Protein AF-A0A4R7RPZ8-F1 (afdb_monomer_lite)

Secondary structure (DSSP, 8-state):
-HHHHHHTT-B--HHHHHHHHHHSB----SSEEEEEETTTTEEEEEEETTS-SSSSHHHHHHHHHHHHHHH----EEEEEEEETTEEEEEEEEE---EEPPPHHHHHHHHHHTTEEES-TT--S--EEEEEETTEEEEEE--STTTEEEETTT--EEESS-EEE-SSHHHHHHHHHHTTSS-------

InterPro domains:
  IPR013346 Ribonucleotide reductase, class I, alpha subunit, C-terminal [PS00089] (103-125)
  IPR041055 Serine/Threonine/Tyrosine Kinase found in polyvalent protein [PF18762] (2-165)

Sequence (188 aa):
MIRFAENNGLLLDGIGIGQLMRMNAMRSGSEHKVAHHILENRVVKDLDSQSIATESLFDYLTDHLLSNLFFNDDVRLEGFYEEKDRIHIVISQPYVHGIHPDWETLKAELEAQGLRHESPSSKIPTFMIEDSPAGTIYVYDLHENNVIQGSISGLMHPIDAHFYFDDRYERVAALQALGILEKQTHTE

Structure (mmCIF, N/CA/C/O backbone):
data_AF-A0A4R7RPZ8-F1
#
_entry.id   AF-A0A4R7RPZ8-F1
#
loop_
_atom_site.group_PDB
_atom_site.id
_atom_site.type_symbol
_atom_site.label_atom_id
_atom_site.label_alt_id
_atom_site.label_comp_id
_atom_site.label_asym_id
_atom_site.label_entity_id
_atom_site.label_seq_id
_atom_site.pdbx_PDB_ins_code
_atom_site.Cartn_x
_atom_site.Cartn_y
_atom_site.Cartn_z
_atom_site.occupancy
_atom_site.B_iso_or_equiv
_atom_site.auth_seq_id
_atom_site.auth_comp_id
_atom_site.auth_asym_id
_atom_site.auth_atom_id
_atom_site.pdbx_PDB_model_num
ATOM 1 N N . MET A 1 1 ? -8.429 -0.537 19.721 1.00 82.62 1 MET A N 1
ATOM 2 C CA . MET A 1 1 ? -8.393 0.098 18.390 1.00 82.62 1 MET A CA 1
ATOM 3 C C . MET A 1 1 ? -9.502 1.130 18.221 1.00 82.62 1 MET A C 1
ATOM 5 O O . MET A 1 1 ? -9.151 2.280 18.035 1.00 82.62 1 MET A O 1
ATOM 9 N N . ILE A 1 2 ? -10.789 0.810 18.423 1.00 87.25 2 ILE A N 1
ATOM 10 C CA . ILE A 1 2 ? -11.874 1.819 18.349 1.00 87.25 2 ILE A CA 1
ATOM 11 C C . ILE A 1 2 ? -11.643 3.035 19.262 1.00 87.25 2 ILE A C 1
ATOM 13 O O . ILE A 1 2 ? -11.620 4.154 18.772 1.00 87.25 2 ILE A O 1
ATOM 17 N N . ARG A 1 3 ? -11.302 2.839 20.545 1.00 89.12 3 ARG A N 1
ATOM 18 C CA . ARG A 1 3 ? -10.938 3.968 21.433 1.00 89.12 3 ARG A CA 1
ATOM 19 C C . ARG A 1 3 ? -9.760 4.807 20.934 1.00 89.12 3 ARG A C 1
ATOM 21 O O . ARG A 1 3 ? -9.705 6.006 21.165 1.00 89.12 3 ARG A O 1
ATOM 28 N N . PHE A 1 4 ? -8.783 4.169 20.288 1.00 89.69 4 PHE A N 1
ATOM 29 C CA . PHE A 1 4 ? -7.672 4.892 19.674 1.00 89.69 4 PHE A CA 1
ATOM 30 C C . PHE A 1 4 ? -8.178 5.725 18.492 1.00 89.69 4 PHE A C 1
ATOM 32 O O . PHE A 1 4 ? -7.811 6.890 18.388 1.00 89.69 4 PHE A O 1
ATOM 39 N N . ALA A 1 5 ? -9.049 5.155 17.655 1.00 91.94 5 ALA A N 1
ATOM 40 C CA . ALA A 1 5 ? -9.651 5.858 16.534 1.00 91.94 5 ALA A CA 1
ATOM 41 C C . ALA A 1 5 ? -10.466 7.074 17.003 1.00 91.94 5 ALA A C 1
ATOM 43 O O . ALA A 1 5 ? -10.252 8.175 16.508 1.00 91.94 5 ALA A O 1
ATOM 44 N N . GLU A 1 6 ? -11.312 6.908 18.021 1.00 92.38 6 GLU A N 1
ATOM 45 C CA . GL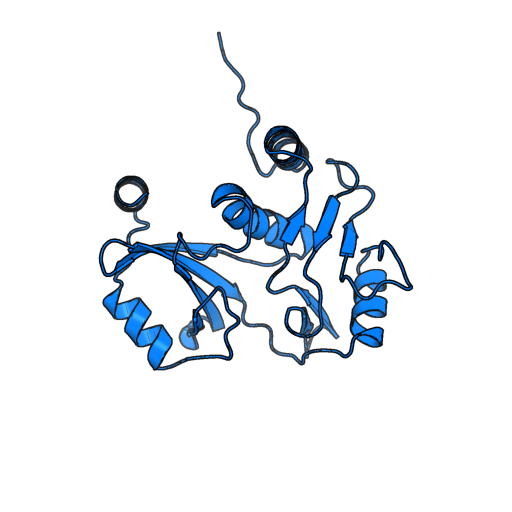U A 1 6 ? -12.081 7.995 18.641 1.00 92.38 6 GLU A CA 1
ATOM 46 C C . GLU A 1 6 ? -11.175 9.123 19.146 1.00 92.38 6 GLU A C 1
ATOM 48 O O . GLU A 1 6 ? -11.363 10.284 18.786 1.00 92.38 6 GLU A O 1
ATOM 53 N N . ASN A 1 7 ? -10.148 8.782 19.930 1.00 95.00 7 ASN A N 1
ATOM 54 C CA . ASN A 1 7 ? -9.252 9.764 20.543 1.00 95.00 7 ASN A CA 1
ATOM 55 C C . ASN A 1 7 ? -8.407 10.549 19.530 1.00 95.00 7 ASN A C 1
ATOM 57 O O . ASN A 1 7 ? -7.895 11.613 19.871 1.00 95.00 7 ASN A O 1
ATOM 61 N N . ASN A 1 8 ? -8.242 10.027 18.314 1.00 94.25 8 ASN A N 1
ATOM 62 C CA . ASN A 1 8 ? -7.426 10.639 17.265 1.00 94.25 8 ASN A CA 1
ATOM 63 C C . ASN A 1 8 ? -8.260 11.153 16.081 1.00 94.25 8 ASN A C 1
ATOM 65 O O . ASN A 1 8 ? -7.689 11.553 15.073 1.00 94.25 8 ASN A O 1
ATOM 69 N N . GLY A 1 9 ? -9.596 11.150 16.179 1.00 95.00 9 GLY A N 1
ATOM 70 C CA . GLY A 1 9 ? -10.467 11.614 15.094 1.00 95.00 9 GLY A CA 1
ATOM 71 C C . GLY A 1 9 ? -10.436 10.726 13.844 1.00 95.00 9 GLY A C 1
ATOM 72 O O . GLY A 1 9 ? -10.701 11.207 12.751 1.00 95.00 9 GLY A O 1
ATOM 73 N N . LEU A 1 10 ? -10.116 9.440 14.006 1.00 96.38 10 LEU A N 1
ATOM 74 C CA . LEU A 1 10 ? -10.021 8.433 12.942 1.00 96.38 10 LEU A CA 1
ATOM 75 C C . LEU A 1 10 ? -11.234 7.488 12.921 1.00 96.38 10 LEU A C 1
ATOM 77 O O . LEU A 1 10 ? -11.168 6.417 12.322 1.00 96.38 10 LEU A O 1
ATOM 81 N N . LEU A 1 11 ? -12.319 7.816 13.627 1.00 97.12 11 LEU A N 1
ATOM 82 C CA . LEU A 1 11 ? -13.549 7.027 13.572 1.00 97.12 11 LEU A CA 1
ATOM 83 C C . LEU A 1 11 ? -14.369 7.440 12.344 1.00 97.12 11 LEU A C 1
ATOM 85 O O . LEU A 1 11 ? -14.759 8.599 12.213 1.00 97.12 11 LEU A O 1
ATOM 89 N N . LEU A 1 12 ? -14.639 6.480 11.465 1.00 96.69 12 LEU A N 1
ATOM 90 C CA . LEU A 1 12 ? -15.372 6.672 10.219 1.00 96.69 12 LEU A CA 1
ATOM 91 C C . LEU A 1 12 ? -16.839 6.261 10.353 1.00 96.69 12 LEU A C 1
ATOM 93 O O . LEU A 1 12 ? -17.195 5.369 11.126 1.00 96.69 12 LEU A O 1
ATOM 97 N N . ASP A 1 13 ? -17.690 6.868 9.525 1.00 94.88 13 ASP A N 1
ATOM 98 C CA . ASP A 1 13 ? -19.056 6.392 9.321 1.00 94.88 13 ASP A CA 1
ATOM 99 C C . ASP A 1 13 ? -19.057 5.140 8.429 1.00 94.88 13 ASP A C 1
ATOM 101 O O . ASP A 1 13 ? -18.946 5.219 7.202 1.00 94.88 13 ASP A O 1
ATOM 105 N N . GLY A 1 14 ? -19.226 3.971 9.051 1.00 93.69 14 GLY A N 1
ATOM 106 C CA . GLY A 1 14 ? -19.305 2.693 8.343 1.00 93.69 14 GLY A CA 1
ATOM 107 C C . GLY A 1 14 ? -20.448 2.622 7.321 1.00 93.69 14 GLY A C 1
ATOM 108 O O . GLY A 1 14 ? -20.321 1.929 6.310 1.00 93.69 14 GLY A O 1
ATOM 109 N N . ILE A 1 15 ? -21.546 3.368 7.514 1.00 94.19 15 ILE A N 1
ATOM 110 C CA . ILE A 1 15 ? -22.647 3.411 6.539 1.00 94.19 15 ILE A CA 1
ATOM 111 C C . ILE A 1 15 ? -22.181 4.112 5.263 1.00 94.19 15 ILE A C 1
ATOM 113 O O . ILE A 1 15 ? -22.385 3.573 4.169 1.00 94.19 15 ILE A O 1
ATOM 117 N N . GLY A 1 16 ? -21.539 5.275 5.397 1.00 94.75 16 GLY A N 1
ATOM 118 C CA . GLY A 1 16 ? -20.938 6.018 4.293 1.00 94.75 16 GLY A CA 1
ATOM 119 C C . GLY A 1 16 ? -19.895 5.197 3.532 1.00 94.75 16 GLY A C 1
ATOM 120 O O . GLY A 1 16 ? -19.977 5.094 2.306 1.00 94.75 16 GLY A O 1
ATOM 121 N N . ILE A 1 17 ? -18.985 4.518 4.242 1.00 96.06 17 ILE A N 1
ATOM 122 C CA . ILE A 1 17 ? -18.001 3.618 3.615 1.00 96.06 17 ILE A CA 1
ATOM 123 C C . ILE A 1 17 ? -18.701 2.480 2.867 1.00 96.06 17 ILE A C 1
ATOM 125 O O . ILE A 1 17 ? -18.414 2.231 1.696 1.00 96.06 17 ILE A O 1
ATOM 129 N N . GLY A 1 18 ? -19.690 1.830 3.481 1.00 94.06 18 GLY A N 1
ATOM 130 C CA . GLY A 1 18 ? -20.455 0.775 2.822 1.00 94.06 18 GLY A CA 1
ATOM 131 C C . GLY A 1 18 ? -21.196 1.257 1.568 1.00 94.06 18 GLY A C 1
ATOM 132 O O . GLY A 1 18 ? -21.326 0.506 0.600 1.00 94.06 18 GLY A O 1
ATOM 133 N N . GLN A 1 19 ? -21.690 2.499 1.553 1.00 94.75 19 GLN A N 1
ATOM 134 C CA . GLN A 1 19 ? -22.299 3.106 0.365 1.00 94.75 19 GLN A CA 1
ATOM 135 C C . GLN A 1 19 ? -21.266 3.351 -0.736 1.00 94.75 19 GLN A C 1
ATOM 137 O O . GLN A 1 19 ? -21.510 2.945 -1.875 1.00 94.75 19 GLN A O 1
ATOM 142 N N . LEU A 1 20 ? -20.110 3.930 -0.394 1.00 94.69 20 LEU A N 1
ATOM 143 C CA . LEU A 1 20 ? -18.996 4.129 -1.321 1.00 94.69 20 LEU A CA 1
ATOM 144 C C . LEU A 1 20 ? -18.597 2.807 -1.991 1.00 94.69 20 LEU A C 1
ATOM 146 O O . LEU A 1 20 ? -18.528 2.737 -3.219 1.00 94.69 20 LEU A O 1
ATOM 150 N N . MET A 1 21 ? -18.426 1.751 -1.187 1.00 95.06 21 MET A N 1
ATOM 151 C CA . MET A 1 21 ? -18.038 0.418 -1.653 1.00 95.06 21 MET A CA 1
ATOM 152 C C . MET A 1 21 ? -19.046 -0.190 -2.626 1.00 95.06 21 MET A C 1
ATOM 154 O O . MET A 1 21 ? -18.658 -0.852 -3.579 1.00 95.06 21 MET A O 1
ATOM 158 N N . ARG A 1 22 ? -20.348 0.041 -2.422 1.00 93.88 22 ARG A N 1
ATOM 159 C CA . ARG A 1 22 ? -21.389 -0.472 -3.326 1.00 93.88 22 ARG A CA 1
ATOM 160 C C . ARG A 1 22 ? -21.499 0.320 -4.624 1.00 93.88 22 ARG A C 1
ATOM 162 O O . ARG A 1 22 ? -21.783 -0.271 -5.660 1.00 93.88 22 ARG A O 1
ATOM 169 N N . MET A 1 23 ? -21.344 1.640 -4.565 1.00 94.06 23 MET A N 1
ATOM 170 C CA . MET A 1 23 ? -21.582 2.515 -5.717 1.00 94.06 23 MET A CA 1
ATOM 171 C C . MET A 1 23 ? -20.400 2.565 -6.681 1.00 94.06 23 MET A C 1
ATOM 173 O O . MET A 1 23 ? -20.614 2.701 -7.882 1.00 94.06 23 MET A O 1
ATOM 177 N N . ASN A 1 24 ? -19.177 2.441 -6.165 1.00 94.62 24 ASN A N 1
ATOM 178 C CA . ASN A 1 24 ? -17.953 2.604 -6.948 1.00 94.62 24 ASN A CA 1
ATOM 179 C C . ASN A 1 24 ? -17.036 1.378 -6.857 1.00 94.62 24 ASN A C 1
ATOM 181 O O . ASN A 1 24 ? -15.814 1.522 -6.893 1.00 94.62 24 ASN A O 1
ATOM 185 N N . ALA A 1 25 ? -17.622 0.188 -6.695 1.00 94.31 25 ALA A N 1
ATOM 186 C CA . ALA A 1 25 ? -16.888 -1.062 -6.550 1.00 94.31 25 ALA A CA 1
ATOM 187 C C . ALA A 1 25 ? -15.898 -1.279 -7.704 1.00 94.31 25 ALA A C 1
ATOM 189 O O . ALA A 1 25 ? -16.244 -1.156 -8.881 1.00 94.31 25 ALA A O 1
ATOM 190 N N . MET A 1 26 ? -14.679 -1.662 -7.348 1.00 92.19 26 MET A N 1
ATOM 191 C CA . MET A 1 26 ? -13.647 -2.119 -8.269 1.00 92.19 26 MET A CA 1
ATOM 192 C C . MET A 1 26 ? -13.411 -3.620 -8.089 1.00 92.19 26 MET A C 1
ATOM 194 O O . MET A 1 26 ? -13.952 -4.252 -7.179 1.00 92.19 26 MET A O 1
ATOM 198 N N . ARG A 1 27 ? -12.584 -4.207 -8.960 1.00 86.38 27 ARG A N 1
ATOM 199 C CA . ARG A 1 27 ? -12.110 -5.578 -8.763 1.00 86.38 27 ARG A CA 1
ATOM 200 C C . ARG A 1 27 ? -11.359 -5.660 -7.430 1.00 86.38 27 ARG A C 1
ATOM 202 O O . ARG A 1 27 ? -10.435 -4.890 -7.197 1.00 86.38 27 ARG A O 1
ATOM 209 N N . SER A 1 28 ? -11.767 -6.602 -6.590 1.00 81.06 28 SER A N 1
ATOM 210 C CA . SER A 1 28 ? -11.186 -6.867 -5.277 1.00 81.06 28 SER A CA 1
ATOM 211 C C . SER A 1 28 ? -10.410 -8.183 -5.262 1.00 81.06 28 SER A C 1
ATOM 213 O O . SER A 1 28 ? -10.784 -9.133 -5.958 1.00 81.06 28 SER A O 1
ATOM 215 N N . GLY A 1 29 ? -9.364 -8.245 -4.437 1.00 75.81 29 GLY A N 1
ATOM 216 C CA . GLY A 1 29 ? -8.742 -9.496 -4.003 1.00 75.81 29 GLY A CA 1
ATOM 217 C C . GLY A 1 29 ? -9.556 -10.188 -2.902 1.00 75.81 29 GLY A C 1
ATOM 218 O O . GLY A 1 29 ? -10.722 -9.863 -2.673 1.00 75.81 29 GLY A O 1
ATOM 219 N N . SER A 1 30 ? -8.945 -11.158 -2.218 1.00 76.75 30 SER A N 1
ATOM 220 C CA . SER A 1 30 ? -9.563 -11.848 -1.075 1.00 76.75 30 SER A CA 1
ATOM 221 C C . SER A 1 30 ? -9.537 -11.041 0.224 1.00 76.75 30 SER A C 1
ATOM 223 O O . SER A 1 30 ? -10.330 -11.330 1.115 1.00 76.75 30 SER A O 1
ATOM 225 N N . GLU A 1 31 ? -8.629 -10.070 0.338 1.00 81.62 31 GLU A N 1
ATOM 226 C CA . GLU A 1 31 ? -8.365 -9.338 1.582 1.00 81.62 31 GLU A CA 1
ATOM 227 C C . GLU A 1 31 ? -9.216 -8.062 1.716 1.00 81.62 31 GLU A C 1
ATOM 229 O O . GLU A 1 31 ? -9.850 -7.847 2.751 1.00 81.62 31 GLU A O 1
ATOM 234 N N . HIS A 1 32 ? -9.314 -7.252 0.655 1.00 87.56 32 HIS A N 1
ATOM 235 C CA . HIS A 1 32 ? -10.011 -5.959 0.697 1.00 87.56 32 HIS A CA 1
ATOM 236 C C . HIS A 1 32 ? -11.249 -5.906 -0.181 1.00 87.56 32 HIS A C 1
ATOM 238 O O . HIS A 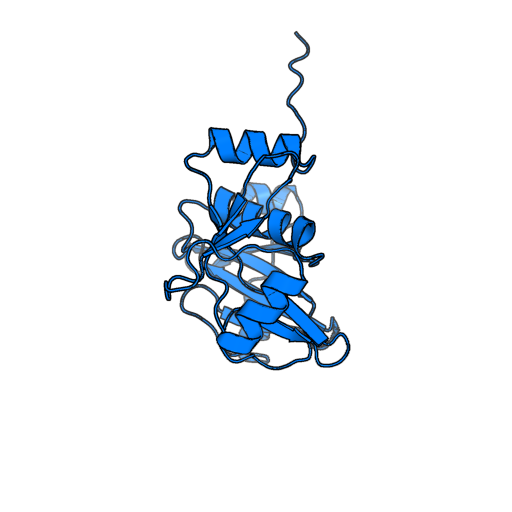1 32 ? -11.248 -6.386 -1.313 1.00 87.56 32 HIS A O 1
ATOM 244 N N . LYS A 1 33 ? -12.261 -5.160 0.267 1.00 94.00 33 LYS A N 1
ATOM 245 C CA . LYS A 1 33 ? -13.204 -4.521 -0.664 1.00 94.00 33 LYS A CA 1
ATOM 246 C C . LYS A 1 33 ? -12.548 -3.261 -1.219 1.00 94.00 33 LYS A C 1
ATOM 248 O O . LYS A 1 33 ? -11.913 -2.524 -0.470 1.00 94.00 33 LYS A O 1
ATOM 253 N N . VAL A 1 34 ? -12.717 -3.003 -2.512 1.00 95.81 34 VAL A N 1
ATOM 254 C CA . VAL A 1 34 ? -12.028 -1.907 -3.205 1.00 95.81 34 VAL A CA 1
ATOM 255 C C . VAL A 1 34 ? -13.043 -1.032 -3.928 1.00 95.81 34 VAL A C 1
ATOM 257 O O . VAL A 1 34 ? -13.937 -1.550 -4.600 1.00 95.81 34 VAL A O 1
ATOM 260 N N . ALA A 1 35 ? -12.901 0.287 -3.816 1.00 97.12 35 ALA A N 1
ATOM 261 C CA . ALA A 1 35 ? -13.744 1.245 -4.522 1.00 97.12 35 ALA A CA 1
ATOM 262 C C . ALA A 1 35 ? -12.971 2.465 -5.023 1.00 97.12 35 ALA A C 1
ATOM 264 O O . ALA A 1 35 ? -12.024 2.919 -4.386 1.00 97.12 35 ALA A O 1
ATOM 265 N N . HIS A 1 36 ? -13.408 3.041 -6.144 1.00 96.81 36 HIS A N 1
ATOM 266 C CA . HIS A 1 36 ? -12.843 4.287 -6.667 1.00 96.81 36 HIS A CA 1
ATOM 267 C C . HIS A 1 36 ? -13.584 5.493 -6.088 1.00 96.81 36 HIS A C 1
ATOM 269 O O . HIS A 1 36 ? -14.749 5.741 -6.399 1.00 96.81 36 HIS A O 1
ATOM 275 N N . HIS A 1 37 ? -12.910 6.283 -5.261 1.00 95.25 37 HIS A N 1
ATOM 276 C CA . HIS A 1 37 ? -13.410 7.577 -4.823 1.00 95.25 37 HIS A CA 1
ATOM 277 C C . HIS A 1 37 ? -13.155 8.632 -5.908 1.00 95.25 37 HIS A C 1
ATOM 279 O O . HIS A 1 37 ? -12.146 9.339 -5.901 1.00 95.25 37 HIS A O 1
ATOM 285 N N . ILE A 1 38 ? -14.093 8.734 -6.854 1.00 90.94 38 ILE A N 1
ATOM 286 C CA . ILE A 1 38 ? -13.968 9.539 -8.083 1.00 90.94 38 ILE A CA 1
ATOM 287 C C . ILE A 1 38 ? -13.602 11.004 -7.798 1.00 90.94 38 ILE A C 1
ATOM 289 O O . ILE A 1 38 ? -12.743 11.558 -8.477 1.00 90.94 38 ILE A O 1
ATOM 293 N N . LEU A 1 39 ? -14.224 11.631 -6.792 1.00 91.69 39 LEU A N 1
ATOM 294 C CA . LEU A 1 39 ? -14.023 13.060 -6.502 1.00 91.69 39 LEU A CA 1
ATOM 295 C C . LEU A 1 39 ? -12.602 13.390 -6.033 1.00 91.69 39 LEU A C 1
ATOM 297 O O . LEU A 1 39 ? -12.113 14.483 -6.298 1.00 91.69 39 LEU A O 1
ATOM 301 N N . GLU A 1 40 ? -11.949 12.449 -5.356 1.00 93.56 40 GLU A N 1
ATOM 302 C CA . GLU A 1 40 ? -10.573 12.621 -4.867 1.00 93.56 40 GLU A CA 1
ATOM 303 C C . GLU A 1 40 ? -9.553 11.931 -5.775 1.00 93.56 40 GLU A C 1
ATOM 305 O O . GLU A 1 40 ? -8.351 12.090 -5.593 1.00 93.56 40 GLU A O 1
ATOM 310 N N . ASN A 1 41 ? -10.037 11.183 -6.768 1.00 96.00 41 ASN A N 1
ATOM 311 C CA . ASN A 1 41 ? -9.263 10.303 -7.627 1.00 96.00 41 ASN A CA 1
ATOM 312 C C . ASN A 1 41 ? -8.353 9.342 -6.843 1.00 96.00 41 ASN A C 1
ATOM 314 O O . ASN A 1 41 ? -7.160 9.208 -7.123 1.00 96.00 41 ASN A O 1
ATOM 318 N N . ARG A 1 42 ? -8.932 8.674 -5.841 1.00 97.50 42 ARG A N 1
ATOM 319 C CA . ARG A 1 42 ? -8.236 7.718 -4.970 1.00 97.50 42 ARG A CA 1
ATOM 320 C C . ARG A 1 42 ? -8.945 6.376 -4.955 1.00 97.50 42 ARG A C 1
ATOM 322 O O . ARG A 1 42 ? -10.165 6.314 -5.081 1.00 97.50 42 ARG A O 1
ATOM 329 N N . VAL A 1 43 ? -8.191 5.303 -4.788 1.00 97.12 43 VAL A N 1
ATOM 330 C CA . VAL A 1 43 ? -8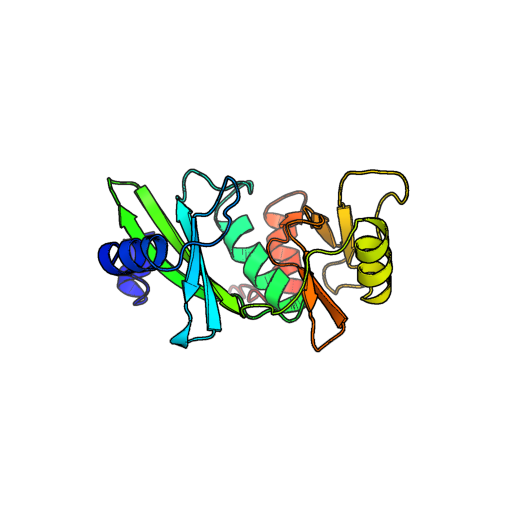.727 3.975 -4.495 1.00 97.12 43 VAL A CA 1
ATOM 331 C C . VAL A 1 43 ? -8.851 3.846 -2.988 1.00 97.12 43 VAL A C 1
ATOM 333 O O . VAL A 1 43 ? -7.881 4.077 -2.276 1.00 97.12 43 VAL A O 1
ATOM 336 N N . VAL A 1 44 ? -10.032 3.478 -2.507 1.00 97.69 44 VAL A N 1
ATOM 337 C CA . VAL A 1 44 ? -10.306 3.195 -1.098 1.00 97.69 44 VAL A CA 1
ATOM 338 C C . VAL A 1 44 ? -10.366 1.686 -0.920 1.00 97.69 44 VAL A C 1
ATOM 340 O O . VAL A 1 44 ? -11.093 1.009 -1.653 1.00 97.69 44 VAL A O 1
ATOM 343 N N . LYS A 1 45 ? -9.620 1.168 0.057 1.00 96.62 45 LYS A N 1
ATOM 344 C CA . LYS A 1 45 ? -9.645 -0.242 0.447 1.00 96.62 45 LYS A CA 1
ATOM 345 C C . LYS A 1 45 ? -10.216 -0.380 1.856 1.00 96.62 45 LYS A C 1
ATOM 347 O O . LYS A 1 45 ? -9.772 0.296 2.781 1.00 96.62 45 LYS A O 1
ATOM 352 N N . ASP A 1 46 ? -11.199 -1.259 2.001 1.00 96.25 46 ASP A N 1
ATOM 353 C CA . ASP A 1 46 ? -11.829 -1.636 3.268 1.00 96.25 46 ASP A CA 1
ATOM 354 C C . ASP A 1 46 ? -11.385 -3.050 3.650 1.00 96.25 46 ASP A C 1
ATOM 356 O O . ASP A 1 46 ? -11.725 -4.020 2.963 1.00 96.25 46 ASP A O 1
ATOM 360 N N . LEU A 1 47 ? -10.608 -3.134 4.731 1.00 94.81 47 LEU A N 1
ATOM 361 C CA . LEU A 1 47 ? -10.078 -4.364 5.308 1.00 94.81 47 LEU A CA 1
ATOM 362 C C . LEU A 1 47 ? -10.815 -4.712 6.594 1.00 94.81 47 LEU A C 1
ATOM 364 O O . LEU A 1 47 ? -10.837 -3.921 7.533 1.00 94.81 47 LEU A O 1
ATOM 368 N N . ASP A 1 48 ? -11.304 -5.940 6.691 1.00 93.12 48 ASP A N 1
ATOM 369 C CA . ASP A 1 48 ? -11.678 -6.531 7.972 1.00 93.12 48 ASP A CA 1
ATOM 370 C C . ASP A 1 48 ? -10.413 -6.936 8.745 1.00 93.12 48 ASP A C 1
ATOM 372 O O . ASP A 1 48 ? -9.625 -7.751 8.263 1.00 93.12 48 ASP A O 1
ATOM 376 N N . SER A 1 49 ? -10.213 -6.415 9.960 1.00 89.50 49 SER A N 1
ATOM 377 C CA . SER A 1 49 ? -8.979 -6.627 10.728 1.00 89.50 49 SER A CA 1
ATOM 378 C C . SER A 1 49 ? -8.731 -8.079 11.151 1.00 89.50 49 SER A C 1
ATOM 380 O O . SER A 1 49 ? -7.700 -8.369 11.750 1.00 89.50 49 SER A O 1
ATOM 382 N N . GLN A 1 50 ? -9.683 -8.988 10.939 1.00 86.75 50 GLN A N 1
ATOM 383 C CA . GLN A 1 50 ? -9.499 -10.425 11.158 1.00 86.75 50 GLN A CA 1
ATOM 384 C C . GLN A 1 50 ? -9.143 -11.187 9.874 1.00 86.75 50 GLN A C 1
ATOM 386 O O . GLN A 1 50 ? -8.931 -12.395 9.934 1.00 86.75 50 GLN A O 1
ATOM 39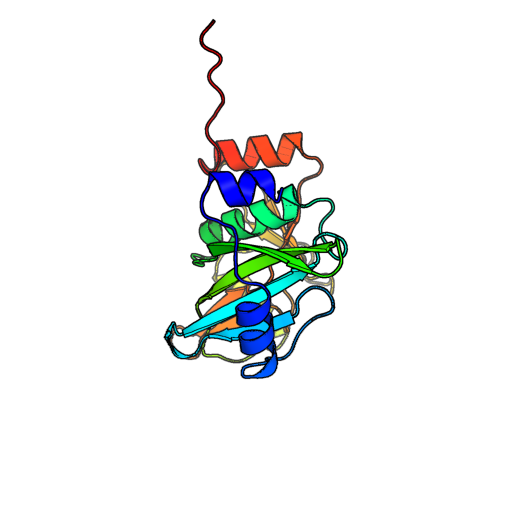1 N N . SER A 1 51 ? -9.114 -10.508 8.726 1.00 85.44 51 SER A N 1
ATOM 392 C CA . SER A 1 51 ? -8.855 -11.097 7.404 1.00 85.44 51 SER A CA 1
ATOM 393 C C . SER A 1 51 ? -7.507 -10.664 6.818 1.00 85.44 51 SER A C 1
ATOM 395 O O . SER A 1 51 ? -7.289 -10.831 5.624 1.00 85.44 51 SER A O 1
ATOM 397 N N . ILE A 1 52 ? -6.628 -10.099 7.650 1.00 82.88 52 ILE A N 1
ATOM 398 C CA . ILE A 1 52 ? -5.325 -9.574 7.232 1.00 82.88 52 ILE A CA 1
ATOM 399 C C . ILE A 1 52 ? -4.436 -10.723 6.741 1.00 82.88 52 ILE A C 1
ATOM 401 O O . ILE A 1 52 ? -4.338 -11.748 7.419 1.00 82.88 52 ILE A O 1
ATOM 405 N N . ALA A 1 53 ? -3.786 -10.549 5.589 1.00 78.88 53 ALA A N 1
ATOM 406 C CA . ALA A 1 53 ? -2.876 -11.542 5.014 1.00 78.88 53 ALA A CA 1
ATOM 407 C C . ALA A 1 53 ? -1.475 -11.508 5.650 1.00 78.88 53 ALA A C 1
ATOM 409 O O . ALA A 1 53 ? -0.790 -12.529 5.708 1.00 78.88 53 ALA A O 1
ATOM 410 N N . THR A 1 54 ? -1.055 -10.347 6.158 1.00 79.62 54 THR A N 1
ATOM 411 C CA . THR A 1 54 ? 0.205 -10.189 6.901 1.00 79.62 54 THR A CA 1
ATOM 412 C C . THR A 1 54 ? 0.137 -10.846 8.281 1.00 79.62 54 THR A C 1
ATOM 414 O O . THR A 1 54 ? -0.943 -10.964 8.860 1.00 79.62 54 THR A O 1
ATOM 417 N N . GLU A 1 55 ? 1.293 -11.153 8.876 1.00 81.38 55 GLU A N 1
ATOM 418 C CA . GLU A 1 55 ? 1.377 -11.782 10.205 1.00 81.38 55 GLU A CA 1
ATOM 419 C C . GLU A 1 55 ? 0.677 -10.988 11.316 1.00 81.38 55 GLU A C 1
ATOM 421 O O . GLU A 1 55 ? 0.171 -11.561 12.286 1.00 81.38 55 GLU A O 1
ATOM 426 N N . SER A 1 56 ? 0.624 -9.660 11.192 1.00 89.50 56 SER A N 1
ATOM 427 C CA . SER A 1 56 ? -0.101 -8.820 12.132 1.00 89.50 56 SER A CA 1
ATOM 428 C C . SER A 1 56 ? -0.531 -7.485 11.534 1.00 89.50 56 SER A C 1
ATOM 430 O O . SER A 1 56 ? 0.040 -6.978 10.575 1.00 89.50 56 SER A O 1
ATOM 432 N N . LEU A 1 57 ? -1.460 -6.824 12.223 1.00 90.56 57 LEU A N 1
ATOM 433 C CA . LEU A 1 57 ? -1.881 -5.464 11.899 1.00 90.56 57 LEU A CA 1
ATOM 434 C C . LEU A 1 57 ? -0.727 -4.449 11.819 1.00 90.56 57 LEU A C 1
ATOM 436 O O . LEU A 1 57 ? -0.785 -3.506 11.036 1.00 90.56 57 LEU A O 1
ATOM 440 N N . PHE A 1 58 ? 0.301 -4.588 12.655 1.00 92.94 58 PHE A N 1
ATOM 441 C CA . PHE A 1 58 ? 1.434 -3.665 12.597 1.00 92.94 58 PHE A CA 1
ATOM 442 C C . PHE A 1 58 ? 2.214 -3.840 11.299 1.00 92.94 58 PHE A C 1
ATOM 444 O O . PHE A 1 58 ? 2.655 -2.844 10.732 1.00 92.94 58 PHE A O 1
ATOM 451 N N . ASP A 1 59 ? 2.367 -5.077 10.829 1.00 93.81 59 ASP A N 1
ATOM 452 C CA . ASP A 1 59 ? 3.079 -5.357 9.586 1.00 93.81 59 ASP A CA 1
ATOM 453 C C . ASP A 1 59 ? 2.276 -4.776 8.418 1.00 93.81 59 ASP A C 1
ATOM 455 O O . ASP A 1 59 ? 2.800 -3.933 7.698 1.00 93.81 59 ASP A O 1
ATOM 459 N N . TYR A 1 60 ? 0.963 -5.031 8.373 1.00 93.69 60 TYR A N 1
ATOM 460 C CA . TYR A 1 60 ? 0.042 -4.386 7.428 1.00 93.69 60 TYR A CA 1
ATOM 461 C C . TYR A 1 60 ? 0.146 -2.853 7.411 1.00 93.69 60 TYR A C 1
ATOM 463 O O . TYR A 1 60 ? 0.291 -2.239 6.358 1.00 93.69 60 TYR A O 1
ATOM 471 N N . LEU A 1 61 ? 0.079 -2.196 8.574 1.00 94.31 61 LEU A N 1
ATOM 472 C CA . LEU A 1 61 ? 0.127 -0.730 8.632 1.00 94.31 61 LEU A CA 1
ATOM 473 C C . LEU A 1 61 ? 1.491 -0.173 8.219 1.00 94.31 61 LEU A C 1
ATOM 475 O O . LEU A 1 61 ? 1.564 0.916 7.654 1.00 94.31 61 LEU A O 1
ATOM 479 N N . THR A 1 62 ? 2.571 -0.894 8.508 1.00 96.88 62 THR A N 1
ATOM 480 C CA . THR A 1 62 ? 3.922 -0.446 8.159 1.00 96.88 62 THR A CA 1
ATOM 481 C C . THR A 1 62 ? 4.298 -0.788 6.718 1.00 96.88 62 THR A C 1
ATOM 483 O O . THR A 1 62 ? 5.126 -0.075 6.163 1.00 96.88 62 THR A O 1
ATOM 486 N N . ASP A 1 63 ? 3.655 -1.772 6.075 1.00 96.56 63 ASP A N 1
ATOM 487 C CA . ASP A 1 63 ? 3.776 -2.013 4.626 1.00 96.56 63 ASP A CA 1
ATOM 488 C C . ASP A 1 63 ? 3.335 -0.782 3.822 1.00 96.56 63 ASP A C 1
ATOM 490 O O . ASP A 1 63 ? 4.004 -0.391 2.866 1.00 96.56 63 ASP A O 1
ATOM 494 N N . HIS A 1 64 ? 2.274 -0.093 4.256 1.00 96.94 64 HIS A N 1
ATOM 495 C CA . HIS A 1 64 ? 1.832 1.161 3.626 1.00 96.94 64 HIS A CA 1
ATOM 496 C C . HIS A 1 64 ? 2.866 2.283 3.772 1.00 96.94 64 HIS A C 1
ATOM 498 O O . HIS A 1 64 ? 3.124 3.022 2.826 1.00 96.94 64 HIS A O 1
ATOM 504 N N . LEU A 1 65 ? 3.512 2.392 4.938 1.00 97.44 65 LEU A N 1
ATOM 505 C CA . LEU A 1 65 ? 4.574 3.383 5.162 1.00 97.44 65 LEU A CA 1
ATOM 506 C C . LEU A 1 65 ? 5.811 3.092 4.303 1.00 97.44 65 LEU A C 1
ATOM 508 O O . LEU A 1 65 ? 6.411 4.012 3.748 1.00 97.44 65 LEU A O 1
ATOM 512 N N . LEU A 1 66 ? 6.180 1.817 4.182 1.00 97.38 66 LEU A N 1
ATOM 513 C CA . LEU A 1 66 ? 7.292 1.374 3.346 1.00 97.38 66 LEU A CA 1
ATOM 514 C C . LEU A 1 66 ? 6.973 1.562 1.857 1.00 97.38 66 LEU A C 1
ATOM 516 O O . LEU A 1 66 ? 7.844 2.005 1.114 1.00 97.38 66 LEU A O 1
ATOM 520 N N . SER A 1 67 ? 5.728 1.329 1.433 1.00 97.38 67 SER A N 1
ATOM 521 C CA . SER A 1 67 ? 5.269 1.605 0.064 1.00 97.38 67 SER A CA 1
ATOM 522 C C . SER A 1 67 ? 5.384 3.091 -0.279 1.00 97.38 67 SER A C 1
ATOM 524 O O . SER A 1 67 ? 5.940 3.442 -1.320 1.00 97.38 67 SER A O 1
ATOM 526 N N . ASN A 1 68 ? 4.960 3.976 0.630 1.00 97.62 68 ASN A N 1
ATOM 527 C CA . ASN A 1 68 ? 5.125 5.422 0.457 1.00 97.62 68 ASN A CA 1
ATOM 528 C C . ASN A 1 68 ? 6.599 5.817 0.320 1.00 97.62 68 ASN A C 1
ATOM 530 O O . ASN A 1 68 ? 6.939 6.655 -0.512 1.00 97.62 68 ASN A O 1
ATOM 534 N N . LEU A 1 69 ? 7.485 5.207 1.114 1.00 96.81 69 LEU A N 1
ATOM 535 C CA . LEU A 1 69 ? 8.913 5.510 1.070 1.00 96.81 69 LEU A CA 1
ATOM 536 C C . LEU A 1 69 ? 9.581 4.998 -0.214 1.00 96.81 69 LEU A C 1
ATOM 538 O O . LEU A 1 69 ? 10.295 5.748 -0.875 1.00 96.81 69 LEU A O 1
ATOM 542 N N . PHE A 1 70 ? 9.392 3.721 -0.545 1.00 95.81 70 PHE A N 1
ATOM 543 C CA . PHE A 1 70 ? 10.158 3.055 -1.600 1.00 95.81 70 PHE A CA 1
ATOM 544 C C . PHE A 1 70 ? 9.564 3.217 -2.992 1.00 95.81 70 PHE A C 1
ATOM 546 O O . PHE A 1 70 ? 10.307 3.216 -3.971 1.00 95.81 70 PHE A O 1
ATOM 553 N N . PHE A 1 71 ? 8.247 3.379 -3.092 1.00 95.19 71 PHE A N 1
ATOM 554 C CA . PHE A 1 71 ? 7.555 3.503 -4.374 1.00 95.19 71 PHE A CA 1
ATOM 555 C C . PHE A 1 71 ? 7.007 4.904 -4.617 1.00 95.19 71 PHE A C 1
ATOM 557 O O . PHE A 1 71 ? 6.362 5.133 -5.638 1.00 95.19 71 PHE A O 1
ATOM 564 N N . ASN A 1 72 ? 7.295 5.852 -3.714 1.00 93.75 72 ASN A N 1
ATOM 565 C CA . ASN A 1 72 ? 6.753 7.209 -3.765 1.00 93.75 72 ASN A CA 1
ATOM 566 C C . ASN A 1 72 ? 5.220 7.193 -3.931 1.00 93.75 72 ASN A C 1
ATOM 568 O O . ASN A 1 72 ? 4.645 7.994 -4.673 1.00 93.75 72 ASN A O 1
ATOM 572 N N . ASP A 1 73 ? 4.575 6.230 -3.270 1.00 95.00 73 ASP A N 1
ATOM 573 C CA . ASP A 1 73 ? 3.125 6.183 -3.148 1.00 95.00 73 ASP A CA 1
ATOM 574 C C . ASP A 1 73 ? 2.657 7.233 -2.115 1.00 95.00 73 ASP A C 1
ATOM 576 O O . ASP A 1 73 ? 3.450 7.896 -1.441 1.00 95.00 73 ASP A O 1
ATOM 580 N N . ASP A 1 74 ? 1.350 7.410 -1.998 1.00 96.50 74 ASP A N 1
ATOM 581 C CA . ASP A 1 74 ? 0.699 8.275 -1.015 1.00 96.50 74 ASP A CA 1
ATOM 582 C C . ASP A 1 74 ? -0.473 7.516 -0.390 1.00 96.50 74 ASP A C 1
ATOM 584 O O . ASP A 1 74 ? -1.626 7.940 -0.448 1.00 96.50 74 ASP A O 1
ATOM 588 N N . VAL A 1 75 ? -0.193 6.344 0.173 1.00 97.62 75 VAL A N 1
ATOM 589 C CA . VAL A 1 75 ? -1.149 5.565 0.953 1.00 97.62 75 VAL A CA 1
ATOM 590 C C . VAL A 1 75 ? -1.443 6.276 2.270 1.00 97.62 75 VAL A C 1
ATOM 592 O O . VAL A 1 75 ? -0.538 6.694 2.998 1.00 97.62 75 VAL A O 1
ATOM 595 N N . ARG A 1 76 ? -2.727 6.393 2.600 1.00 97.00 76 ARG A N 1
ATOM 596 C CA . ARG A 1 76 ? -3.233 7.081 3.787 1.00 97.00 76 ARG A CA 1
ATOM 597 C C . ARG A 1 76 ? -4.113 6.152 4.596 1.00 97.00 76 ARG A C 1
ATOM 599 O O . ARG A 1 76 ? -4.946 5.441 4.039 1.00 97.00 76 ARG A O 1
ATOM 606 N N . LEU A 1 77 ? -3.959 6.199 5.915 1.00 96.75 77 LEU A N 1
ATOM 607 C CA . LEU A 1 77 ? -4.945 5.651 6.836 1.00 96.75 77 LEU A CA 1
ATOM 608 C C . LEU A 1 77 ? -6.098 6.649 6.944 1.00 96.75 77 LEU A C 1
ATOM 610 O O . LEU A 1 77 ? -5.936 7.710 7.540 1.00 96.75 77 LEU A O 1
ATOM 614 N N . GLU A 1 78 ? -7.249 6.293 6.385 1.00 97.25 78 GLU A N 1
ATOM 615 C CA . GLU A 1 78 ? -8.457 7.121 6.467 1.00 97.25 78 GLU A CA 1
ATOM 616 C C . GLU A 1 78 ? -9.129 6.969 7.828 1.00 97.25 78 GLU A C 1
ATOM 618 O O . GLU A 1 78 ? -9.687 7.916 8.376 1.00 97.25 78 GLU A O 1
ATOM 623 N N . GLY A 1 79 ? -9.049 5.769 8.402 1.00 97.00 79 GLY A N 1
ATOM 624 C CA . GLY A 1 79 ? -9.522 5.512 9.748 1.00 97.00 79 GLY A CA 1
ATOM 625 C C . GLY A 1 79 ? -10.098 4.120 9.918 1.00 97.00 79 GLY A C 1
ATOM 626 O O . GLY A 1 79 ? -9.723 3.170 9.232 1.00 97.00 79 GLY A O 1
ATOM 627 N N . PHE A 1 80 ? -11.004 4.003 10.879 1.00 97.31 80 PHE A N 1
ATOM 628 C CA . PHE A 1 80 ? -11.562 2.741 11.333 1.00 97.31 80 PHE A CA 1
ATOM 629 C C . PHE A 1 80 ? -13.069 2.866 11.502 1.00 97.31 80 PHE A C 1
ATOM 631 O O . PHE A 1 80 ? -13.564 3.919 11.896 1.00 97.31 80 PHE A O 1
ATOM 638 N N . TYR A 1 81 ? -13.796 1.778 11.288 1.00 96.69 81 TYR A N 1
ATOM 639 C CA . TYR A 1 81 ? -15.195 1.672 11.697 1.00 96.69 81 TYR A CA 1
ATOM 640 C C . TYR A 1 81 ? -15.473 0.282 12.263 1.00 96.69 81 TYR A C 1
ATOM 642 O O . TYR A 1 81 ? -14.660 -0.632 12.125 1.00 96.69 81 TYR A O 1
ATOM 650 N N . GLU A 1 82 ? -16.607 0.128 12.936 1.00 95.12 82 GLU A N 1
ATOM 651 C CA . GLU A 1 82 ? -17.054 -1.158 13.460 1.00 95.12 82 GLU A CA 1
ATOM 652 C C . GLU A 1 82 ? -18.315 -1.606 12.718 1.00 95.12 82 GLU A C 1
ATOM 654 O O . GLU A 1 82 ? -19.283 -0.854 12.600 1.00 95.12 82 GLU A O 1
ATOM 659 N N . GLU A 1 83 ? -18.306 -2.835 12.210 1.00 92.56 83 GLU A N 1
ATOM 660 C CA . GLU A 1 83 ? -19.475 -3.490 11.629 1.00 92.56 83 GLU A CA 1
ATOM 661 C C . GLU A 1 83 ? -19.605 -4.884 12.243 1.00 92.56 83 GLU A C 1
ATOM 663 O O . GLU A 1 83 ? -18.708 -5.713 12.123 1.00 92.56 83 GLU A O 1
ATOM 668 N N . LYS A 1 84 ? -20.748 -5.160 12.888 1.00 90.12 84 LYS A N 1
ATOM 669 C CA . LYS A 1 84 ? -21.070 -6.480 13.468 1.00 90.12 84 LYS A CA 1
ATOM 670 C C . LYS A 1 84 ? -19.957 -7.015 14.385 1.00 90.12 84 LYS A C 1
ATOM 672 O O . LYS A 1 84 ? -19.528 -8.156 14.232 1.00 90.12 84 LYS A O 1
ATOM 677 N N . ASP A 1 85 ? -19.481 -6.167 15.297 1.00 88.62 85 ASP A N 1
ATOM 678 C CA . ASP A 1 85 ? -18.401 -6.463 16.253 1.00 88.62 85 ASP A CA 1
ATOM 679 C C . ASP A 1 85 ? -17.036 -6.776 15.600 1.00 88.62 85 ASP A C 1
ATOM 681 O O . ASP A 1 85 ? -16.129 -7.321 16.237 1.00 88.62 85 ASP A O 1
ATOM 685 N N . ARG A 1 86 ? -16.868 -6.443 14.312 1.00 91.62 86 ARG A N 1
ATOM 686 C CA . ARG A 1 86 ? -15.595 -6.532 13.589 1.00 91.62 86 ARG A CA 1
ATOM 687 C C . ARG A 1 86 ? -15.075 -5.136 13.316 1.00 91.62 86 ARG A C 1
ATOM 689 O O . ARG A 1 86 ? -15.824 -4.237 12.934 1.00 91.62 86 ARG A O 1
ATOM 696 N N . ILE A 1 87 ? -13.774 -4.963 13.518 1.00 93.69 87 ILE A N 1
ATOM 697 C CA . ILE A 1 87 ? -13.110 -3.693 13.262 1.00 93.69 87 ILE A CA 1
ATOM 698 C C . ILE A 1 87 ? -12.628 -3.703 11.826 1.00 93.69 87 ILE A C 1
ATOM 700 O O . ILE A 1 87 ? -11.908 -4.603 11.402 1.00 93.69 87 ILE A O 1
ATOM 704 N N . HIS A 1 88 ? -13.012 -2.668 11.107 1.00 95.62 88 HIS A N 1
ATOM 705 C CA . HIS A 1 88 ? -12.576 -2.422 9.757 1.00 95.62 88 HIS A CA 1
ATOM 706 C C . HIS A 1 88 ? -11.544 -1.304 9.735 1.00 95.62 88 HIS A C 1
ATOM 708 O O . HIS A 1 88 ? -11.617 -0.352 10.517 1.00 95.62 88 HIS A O 1
ATOM 714 N N . ILE A 1 89 ? -10.578 -1.440 8.838 1.00 96.38 89 ILE A N 1
ATOM 715 C CA . ILE A 1 89 ? -9.498 -0.490 8.607 1.00 96.38 89 ILE A CA 1
ATOM 716 C C . ILE A 1 89 ? -9.670 0.010 7.186 1.00 96.38 89 ILE A C 1
ATOM 718 O O . ILE A 1 89 ? -9.700 -0.779 6.240 1.00 96.38 89 ILE A O 1
ATOM 722 N N . VAL A 1 90 ? -9.785 1.323 7.043 1.00 97.31 90 VAL A N 1
ATOM 723 C CA . VAL A 1 90 ? -9.942 1.966 5.747 1.00 97.31 90 VAL A CA 1
ATOM 724 C C . VAL A 1 90 ? -8.657 2.698 5.428 1.00 97.31 90 VAL A C 1
ATOM 726 O O . VAL A 1 90 ? -8.221 3.575 6.177 1.00 97.31 90 VAL A O 1
ATOM 729 N N . ILE A 1 91 ? -8.059 2.330 4.303 1.00 97.50 91 ILE A N 1
ATOM 730 C CA . ILE A 1 91 ? -6.943 3.062 3.718 1.00 97.50 91 ILE A CA 1
ATOM 731 C C . ILE A 1 91 ? -7.338 3.585 2.343 1.00 97.50 91 ILE A C 1
ATOM 733 O O . ILE A 1 91 ? -8.285 3.095 1.717 1.00 97.50 91 ILE A O 1
ATOM 737 N N . SER A 1 92 ? -6.591 4.558 1.847 1.00 97.81 92 SER A N 1
ATOM 738 C CA . SER A 1 92 ? -6.703 4.988 0.463 1.00 97.81 92 SER A CA 1
ATOM 739 C C . SER A 1 92 ? -5.336 5.192 -0.168 1.00 97.81 92 SER A C 1
ATOM 741 O O . SER A 1 92 ? -4.379 5.509 0.529 1.00 97.81 92 SER A O 1
ATOM 743 N N . GLN A 1 93 ? -5.258 5.090 -1.488 1.00 96.69 93 GLN A N 1
ATOM 744 C CA . GLN A 1 93 ? -4.072 5.439 -2.273 1.00 96.69 93 GLN A CA 1
ATOM 745 C C . GLN A 1 93 ? -4.486 6.181 -3.553 1.00 96.69 93 GLN A C 1
ATOM 747 O O . GLN A 1 93 ? -5.652 6.090 -3.953 1.00 96.69 93 GLN A O 1
ATOM 752 N N . PRO A 1 94 ? -3.594 6.933 -4.217 1.00 96.31 94 PRO A N 1
ATOM 753 C CA . PRO A 1 94 ? -3.887 7.547 -5.507 1.00 96.31 94 PRO A CA 1
ATOM 754 C C . PRO A 1 94 ? -4.373 6.518 -6.533 1.00 96.31 94 PRO A C 1
ATOM 756 O O . PRO A 1 94 ? -3.864 5.402 -6.615 1.00 96.31 94 PRO A O 1
ATOM 759 N N . TYR A 1 95 ? -5.360 6.890 -7.347 1.00 96.44 95 TYR A N 1
ATOM 760 C CA . TYR A 1 95 ? -5.763 6.046 -8.465 1.00 96.44 95 TYR A CA 1
ATOM 761 C C . TYR A 1 95 ? -4.708 6.107 -9.576 1.00 96.44 95 TYR A C 1
ATOM 763 O O . TYR A 1 95 ? -4.473 7.161 -10.174 1.00 96.44 95 TYR A O 1
ATOM 771 N N . VAL A 1 96 ? -4.092 4.964 -9.879 1.00 95.44 96 VAL A N 1
ATOM 772 C CA . VAL A 1 96 ? -3.130 4.845 -10.976 1.00 95.44 96 VAL A CA 1
ATOM 773 C C . VAL A 1 96 ? -3.882 4.558 -12.273 1.00 95.44 96 VAL A C 1
ATOM 775 O O . VAL A 1 96 ? -4.436 3.479 -12.478 1.00 95.44 96 VAL A O 1
ATOM 778 N N . HIS A 1 97 ? -3.883 5.528 -13.186 1.00 95.25 97 HIS A N 1
ATOM 779 C CA . HIS A 1 97 ? -4.355 5.306 -14.550 1.00 95.25 97 HIS A CA 1
ATOM 780 C C . HIS A 1 97 ? -3.326 4.465 -15.303 1.00 95.25 97 HIS A C 1
ATOM 782 O O . HIS A 1 97 ? -2.188 4.903 -15.476 1.00 95.25 97 HIS A O 1
ATOM 788 N N . GLY A 1 98 ? -3.712 3.278 -15.764 1.00 95.69 98 GLY A N 1
ATOM 789 C CA . GLY A 1 98 ? -2.758 2.366 -16.375 1.00 95.69 98 GLY A CA 1
ATOM 790 C C . GLY A 1 98 ? -3.337 1.017 -16.765 1.00 95.69 98 GLY A C 1
ATOM 791 O O . GLY A 1 98 ? -4.554 0.839 -16.836 1.00 95.69 98 GLY A O 1
ATOM 792 N N . ILE A 1 99 ? -2.434 0.079 -17.026 1.00 95.69 99 ILE A N 1
ATOM 793 C CA . ILE A 1 99 ? -2.749 -1.316 -17.338 1.00 95.69 99 ILE A CA 1
ATOM 794 C C . ILE A 1 99 ? -1.939 -2.249 -16.443 1.00 95.69 99 ILE A C 1
ATOM 796 O O . ILE A 1 99 ? -0.857 -1.893 -15.985 1.00 95.69 99 ILE A O 1
ATOM 800 N N . HIS A 1 100 ? -2.450 -3.456 -16.226 1.00 96.12 100 HIS A N 1
ATOM 801 C CA . HIS A 1 100 ? -1.660 -4.526 -15.627 1.00 96.12 100 HIS A CA 1
ATOM 802 C C . HIS A 1 100 ? -0.668 -5.060 -16.675 1.00 96.12 100 HIS A C 1
ATOM 804 O O . HIS A 1 100 ? -1.120 -5.475 -17.749 1.00 96.12 100 HIS A O 1
ATOM 810 N N . PRO A 1 101 ? 0.652 -5.010 -16.418 1.00 95.75 101 PRO A N 1
ATOM 811 C CA . PRO A 1 101 ? 1.658 -5.539 -17.336 1.00 95.75 101 PRO A CA 1
ATOM 812 C C . PRO A 1 101 ? 1.636 -7.074 -17.360 1.00 95.75 101 PRO A C 1
ATOM 814 O O . PRO A 1 101 ? 1.110 -7.713 -16.449 1.00 95.75 101 PRO A O 1
ATOM 817 N N . ASP A 1 102 ? 2.244 -7.676 -18.384 1.00 95.25 102 ASP A N 1
ATOM 818 C CA . ASP A 1 102 ? 2.632 -9.089 -18.312 1.00 95.25 102 ASP A CA 1
ATOM 819 C C . ASP A 1 102 ? 3.874 -9.283 -17.423 1.00 95.25 102 ASP A C 1
ATOM 821 O O . ASP A 1 102 ? 4.588 -8.328 -17.114 1.00 95.25 102 ASP A O 1
ATOM 825 N N . TRP A 1 103 ? 4.130 -10.525 -16.999 1.00 92.38 103 TRP A N 1
ATOM 826 C CA . TRP A 1 103 ? 5.225 -10.857 -16.083 1.00 92.38 103 TRP A CA 1
ATOM 827 C C . TRP A 1 103 ? 6.611 -10.413 -16.569 1.00 92.38 103 TRP A C 1
ATOM 829 O O . TRP A 1 103 ? 7.404 -9.888 -15.789 1.00 92.38 103 TRP A O 1
ATOM 839 N N . GLU A 1 104 ? 6.916 -10.615 -17.853 1.00 91.81 104 GLU A N 1
ATOM 840 C CA . GLU A 1 104 ? 8.236 -10.287 -18.404 1.00 91.81 104 GLU A CA 1
ATOM 841 C C . GLU A 1 104 ? 8.463 -8.772 -18.405 1.00 91.81 104 GLU A C 1
ATOM 843 O O . GLU A 1 104 ? 9.527 -8.302 -17.997 1.00 91.81 104 GLU A O 1
ATOM 848 N N . THR A 1 105 ? 7.440 -8.007 -18.792 1.00 94.62 105 THR A N 1
ATOM 849 C CA . THR A 1 105 ? 7.462 -6.542 -18.745 1.00 94.62 105 THR A CA 1
ATOM 850 C C . THR A 1 105 ? 7.554 -6.044 -17.305 1.00 94.62 105 THR A C 1
ATOM 852 O O . THR A 1 105 ? 8.387 -5.195 -17.003 1.00 94.62 105 THR A O 1
ATOM 855 N N . LEU A 1 106 ? 6.743 -6.597 -16.396 1.00 94.81 106 LEU A N 1
ATOM 856 C CA . LEU A 1 106 ? 6.754 -6.252 -14.973 1.00 94.81 106 LEU A CA 1
ATOM 857 C C . LEU A 1 106 ? 8.156 -6.397 -14.384 1.00 94.81 106 LEU A C 1
ATOM 859 O O . LEU A 1 106 ? 8.666 -5.465 -13.767 1.00 94.81 106 LEU A O 1
ATOM 863 N N . LYS A 1 107 ? 8.786 -7.557 -14.590 1.00 93.00 107 LYS A N 1
ATOM 864 C CA . LYS A 1 107 ? 10.106 -7.851 -14.036 1.00 93.00 107 LYS A CA 1
ATOM 865 C C . LYS A 1 107 ? 11.165 -6.896 -14.580 1.00 93.00 107 LYS A C 1
ATOM 867 O O . LYS A 1 107 ? 11.909 -6.321 -13.791 1.00 93.00 107 LYS A O 1
ATOM 872 N N . ALA A 1 108 ? 11.220 -6.721 -15.900 1.00 93.31 108 ALA A N 1
ATOM 873 C CA . ALA A 1 108 ? 12.215 -5.861 -16.535 1.00 93.31 108 ALA A CA 1
ATOM 874 C C . ALA A 1 108 ? 12.104 -4.403 -16.059 1.00 93.31 108 ALA A C 1
ATOM 876 O O . ALA A 1 108 ? 13.115 -3.762 -15.779 1.00 93.31 108 ALA A O 1
ATOM 877 N N . GLU A 1 109 ? 10.881 -3.890 -15.924 1.00 95.75 109 GLU A N 1
ATOM 878 C CA . GLU A 1 109 ? 10.649 -2.504 -15.516 1.00 95.75 109 GLU A CA 1
ATOM 879 C C . GLU A 1 109 ? 10.843 -2.295 -14.006 1.00 95.75 109 GLU A C 1
ATOM 881 O O . GLU A 1 109 ? 11.389 -1.270 -13.600 1.00 95.75 109 GLU A O 1
ATOM 886 N N . LEU A 1 110 ? 10.490 -3.266 -13.151 1.00 95.00 110 LEU A N 1
ATOM 887 C CA . LEU A 1 110 ? 10.846 -3.206 -11.726 1.00 95.00 110 LEU A CA 1
ATOM 888 C C . LEU A 1 110 ? 12.368 -3.257 -11.521 1.00 95.00 110 LEU A C 1
ATOM 890 O O . LEU A 1 110 ? 12.889 -2.533 -10.671 1.00 95.00 110 LEU A O 1
ATOM 894 N N . GLU A 1 111 ? 13.090 -4.040 -12.330 1.00 94.00 111 GLU A N 1
ATOM 895 C CA . GLU A 1 111 ? 14.558 -4.041 -12.342 1.00 94.00 111 GLU A CA 1
ATOM 896 C C . GLU A 1 111 ? 15.133 -2.692 -12.796 1.00 94.00 111 GLU A C 1
ATOM 898 O O . GLU A 1 111 ? 16.044 -2.157 -12.160 1.00 94.00 111 GLU A O 1
ATOM 903 N N . ALA A 1 112 ? 14.555 -2.081 -13.833 1.00 94.12 112 ALA A N 1
ATOM 904 C CA . ALA A 1 112 ? 14.921 -0.733 -14.268 1.00 94.12 112 ALA A CA 1
ATOM 905 C C . ALA A 1 112 ? 14.620 0.343 -13.204 1.00 94.12 112 ALA A C 1
ATOM 907 O O . ALA A 1 112 ? 15.317 1.357 -13.140 1.00 94.12 112 ALA A O 1
ATOM 908 N N . GLN A 1 113 ? 13.624 0.109 -12.344 1.00 94.00 113 GLN A N 1
ATOM 909 C CA . GLN A 1 113 ? 13.289 0.940 -11.183 1.00 94.00 113 GLN A CA 1
ATOM 910 C C . GLN A 1 113 ? 14.140 0.640 -9.936 1.00 94.00 113 GLN A C 1
ATOM 912 O O . GLN A 1 113 ? 13.899 1.225 -8.881 1.00 94.00 113 GLN A O 1
ATOM 917 N N . GLY A 1 114 ? 15.158 -0.218 -10.051 1.00 93.12 114 GLY A N 1
ATOM 918 C CA . GLY A 1 114 ? 16.153 -0.445 -9.003 1.00 93.12 114 GLY A CA 1
ATOM 919 C C . GLY A 1 114 ? 15.842 -1.593 -8.045 1.00 93.12 114 GLY A C 1
ATOM 920 O O . GLY A 1 114 ? 16.549 -1.747 -7.052 1.00 93.12 114 GLY A O 1
ATOM 921 N N . LEU A 1 115 ? 14.822 -2.410 -8.321 1.00 94.50 115 LEU A N 1
ATOM 922 C CA . LEU A 1 115 ? 14.579 -3.636 -7.562 1.00 94.50 115 LEU A CA 1
ATOM 923 C C . LEU A 1 115 ? 15.398 -4.784 -8.159 1.00 94.50 115 LEU A C 1
ATOM 925 O O . LEU A 1 115 ? 15.562 -4.882 -9.367 1.00 94.50 115 LEU A O 1
ATOM 929 N N . ARG A 1 116 ? 15.874 -5.721 -7.341 1.00 91.75 116 ARG A N 1
ATOM 930 C CA . ARG A 1 116 ? 16.498 -6.956 -7.836 1.00 91.75 116 ARG A CA 1
ATOM 931 C C . ARG A 1 116 ? 15.560 -8.133 -7.644 1.00 91.75 116 ARG A C 1
ATOM 933 O O . ARG A 1 116 ? 15.148 -8.414 -6.526 1.00 91.75 116 ARG A O 1
ATOM 940 N N . HIS A 1 117 ? 15.265 -8.875 -8.703 1.00 87.88 117 HIS A N 1
ATOM 941 C CA . HIS A 1 117 ? 14.514 -10.119 -8.567 1.00 87.88 117 HIS A CA 1
ATOM 942 C C . HIS A 1 117 ? 15.390 -11.213 -7.922 1.00 87.88 117 HIS A C 1
ATOM 944 O O . HIS A 1 117 ? 16.490 -11.497 -8.407 1.00 87.88 117 HIS A O 1
ATOM 950 N N . GLU A 1 118 ? 14.931 -11.822 -6.821 1.00 75.44 118 GLU A N 1
ATOM 951 C CA . GLU A 1 118 ? 15.749 -12.732 -5.996 1.00 75.44 118 GLU A CA 1
ATOM 952 C C . GLU A 1 118 ? 16.131 -14.018 -6.727 1.00 75.44 118 GLU A C 1
ATOM 954 O O . GLU A 1 118 ? 17.258 -14.506 -6.618 1.00 75.44 118 GLU A O 1
ATOM 959 N N . SER A 1 119 ? 15.214 -14.532 -7.541 1.00 69.25 119 SER A N 1
ATOM 960 C CA . SER A 1 119 ? 15.440 -15.735 -8.326 1.00 69.25 119 SER A CA 1
ATOM 961 C C . SER A 1 119 ? 14.839 -15.552 -9.713 1.00 69.25 119 SER A C 1
ATOM 963 O O . SER A 1 119 ? 13.655 -15.813 -9.898 1.00 69.25 119 SER A O 1
ATOM 965 N N . PRO A 1 120 ? 15.627 -15.126 -10.721 1.00 60.50 120 PRO A N 1
ATOM 966 C CA . PRO A 1 120 ? 15.177 -14.902 -12.100 1.00 60.50 120 PRO A CA 1
ATOM 967 C C . PRO A 1 120 ? 14.341 -16.024 -12.725 1.00 60.50 120 PRO A C 1
ATOM 969 O O . PRO A 1 120 ? 13.621 -15.744 -13.680 1.00 60.50 120 PRO A O 1
ATOM 972 N N . SER A 1 121 ? 14.451 -17.252 -12.207 1.00 58.94 121 SER A N 1
ATOM 973 C CA . SER A 1 121 ? 13.734 -18.456 -12.639 1.00 58.94 121 SER A CA 1
ATOM 974 C C . SER A 1 121 ? 12.571 -18.882 -11.724 1.00 58.94 121 SER A C 1
ATOM 976 O O . SER A 1 121 ? 11.837 -19.805 -12.082 1.00 58.94 121 SER A O 1
ATOM 978 N N . SER A 1 122 ? 12.389 -18.248 -10.561 1.00 58.69 122 SER A N 1
ATOM 979 C CA . SER A 1 122 ? 11.242 -18.460 -9.673 1.00 58.69 122 SER A CA 1
ATOM 980 C C . SER A 1 122 ? 10.019 -17.692 -10.172 1.00 58.69 122 SER A C 1
ATOM 982 O O . SE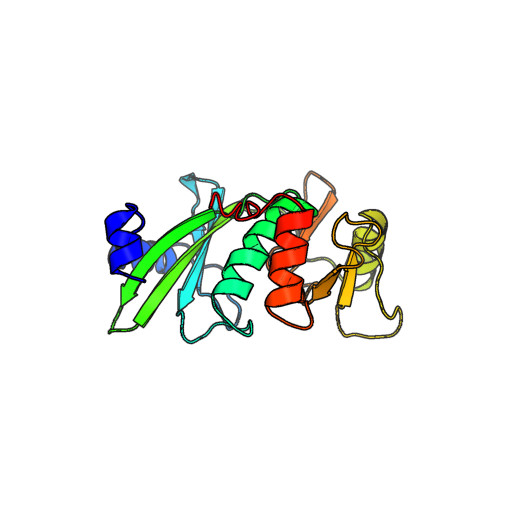R A 1 122 ? 10.137 -16.593 -10.704 1.00 58.69 122 SER A O 1
ATOM 984 N N . LYS A 1 123 ? 8.834 -18.281 -9.978 1.00 56.47 123 LYS A N 1
ATOM 985 C CA . LYS A 1 123 ? 7.539 -17.605 -10.170 1.00 56.47 123 LYS A CA 1
ATOM 986 C C . LYS A 1 123 ? 7.016 -16.947 -8.895 1.00 56.47 123 LYS A C 1
ATOM 988 O O . LYS A 1 123 ? 5.915 -16.411 -8.904 1.00 56.47 123 LYS A O 1
ATOM 993 N N . ILE A 1 124 ? 7.747 -17.068 -7.790 1.00 65.56 124 ILE A N 1
ATOM 994 C CA . ILE A 1 124 ? 7.405 -16.359 -6.562 1.00 65.56 124 ILE A CA 1
ATOM 995 C C . ILE A 1 124 ? 7.859 -14.914 -6.782 1.00 65.56 124 ILE A C 1
ATOM 997 O O . ILE A 1 124 ? 9.051 -14.725 -7.032 1.00 65.56 124 ILE A O 1
ATOM 1001 N N . PRO A 1 125 ? 6.943 -13.930 -6.758 1.00 67.19 125 PRO A N 1
ATOM 1002 C CA . PRO A 1 125 ? 7.245 -12.537 -7.058 1.00 67.19 125 PRO A CA 1
ATOM 1003 C C . PRO A 1 125 ? 7.984 -11.880 -5.887 1.00 67.19 125 PRO A C 1
ATOM 1005 O O . PRO A 1 125 ? 7.442 -11.020 -5.194 1.00 67.19 125 PRO A O 1
ATOM 1008 N N . THR A 1 126 ? 9.217 -12.328 -5.654 1.00 85.25 126 THR A N 1
ATOM 1009 C CA . THR A 1 126 ? 10.089 -11.819 -4.600 1.00 85.25 126 THR A CA 1
ATOM 1010 C C . THR A 1 126 ? 11.163 -10.941 -5.218 1.00 85.25 126 THR A C 1
ATOM 1012 O O . THR A 1 126 ? 12.049 -11.394 -5.953 1.00 85.25 126 THR A O 1
ATOM 1015 N N . PHE A 1 127 ? 11.077 -9.658 -4.901 1.00 92.81 127 PHE A N 1
ATOM 1016 C CA . PHE A 1 127 ? 12.048 -8.646 -5.272 1.00 92.81 127 PHE A CA 1
ATOM 1017 C C . PHE A 1 127 ? 12.799 -8.174 -4.033 1.00 92.81 127 PHE A C 1
ATOM 1019 O O . PHE A 1 127 ? 12.380 -8.403 -2.903 1.00 92.81 127 PHE A O 1
ATOM 1026 N N . MET A 1 128 ? 13.923 -7.505 -4.241 1.00 93.56 128 MET A N 1
ATOM 1027 C CA . MET A 1 128 ? 14.721 -6.912 -3.183 1.00 93.56 128 MET A CA 1
ATOM 1028 C C . MET A 1 128 ? 15.013 -5.461 -3.496 1.00 93.56 128 MET A C 1
ATOM 1030 O O . MET A 1 128 ? 15.303 -5.104 -4.637 1.00 93.56 128 MET A O 1
ATOM 1034 N N . ILE A 1 129 ? 15.004 -4.653 -2.449 1.00 93.75 129 ILE A N 1
ATOM 1035 C CA . ILE A 1 129 ? 15.589 -3.323 -2.447 1.00 93.75 129 ILE A CA 1
ATOM 1036 C C . ILE A 1 129 ? 16.953 -3.471 -1.783 1.00 93.75 129 ILE A C 1
ATOM 1038 O O . ILE A 1 129 ? 17.051 -3.816 -0.602 1.00 93.75 129 ILE A O 1
ATOM 1042 N N . GLU A 1 130 ? 18.005 -3.273 -2.569 1.00 88.25 130 GLU A N 1
ATOM 1043 C CA . GLU A 1 130 ? 19.386 -3.297 -2.092 1.00 88.25 130 GLU A CA 1
ATOM 1044 C C . GLU A 1 130 ? 19.833 -1.887 -1.685 1.00 88.25 130 GLU A C 1
ATOM 1046 O O . GLU A 1 130 ? 19.180 -0.896 -2.007 1.00 88.25 130 GLU A O 1
ATOM 1051 N N . ASP A 1 131 ? 20.922 -1.800 -0.920 1.00 84.50 131 ASP A N 1
ATOM 1052 C CA . ASP A 1 131 ? 21.551 -0.535 -0.506 1.00 84.50 131 ASP A CA 1
ATOM 1053 C C . ASP A 1 131 ? 20.649 0.451 0.268 1.00 84.50 131 ASP A C 1
ATOM 1055 O O . ASP A 1 131 ? 20.930 1.649 0.359 1.00 84.50 131 ASP A O 1
ATOM 1059 N N . SER A 1 132 ? 19.585 -0.048 0.896 1.00 88.75 132 SER A N 1
ATOM 1060 C CA . SER A 1 132 ? 18.779 0.726 1.839 1.00 88.75 132 SER A CA 1
ATOM 1061 C C . SER A 1 132 ? 19.537 0.937 3.165 1.00 88.75 132 SER A C 1
ATOM 1063 O O . SER A 1 132 ? 20.288 0.056 3.596 1.00 88.75 132 SER A O 1
ATOM 1065 N N . PRO A 1 133 ? 19.321 2.060 3.884 1.00 90.12 133 PRO A N 1
ATOM 1066 C CA . PRO A 1 133 ? 19.853 2.260 5.237 1.00 90.12 133 PRO A CA 1
ATOM 1067 C C . PRO A 1 133 ? 19.506 1.143 6.236 1.00 90.12 133 PRO A C 1
ATOM 1069 O O . PRO A 1 133 ? 20.184 0.999 7.251 1.00 90.12 133 PRO A O 1
ATOM 1072 N N . ALA A 1 134 ? 18.459 0.363 5.957 1.00 90.56 134 ALA A N 1
ATOM 1073 C CA . ALA A 1 134 ? 18.040 -0.790 6.749 1.00 90.56 134 ALA A CA 1
ATOM 1074 C C . ALA A 1 134 ? 18.647 -2.131 6.281 1.00 90.56 134 ALA A C 1
ATOM 1076 O O . ALA A 1 134 ? 18.288 -3.174 6.818 1.00 90.56 134 ALA A O 1
ATOM 1077 N N . GLY A 1 135 ? 19.558 -2.121 5.304 1.00 89.81 135 GLY A N 1
ATOM 1078 C CA . GLY A 1 135 ? 20.064 -3.327 4.648 1.00 89.81 135 GLY A CA 1
ATOM 1079 C C . GLY A 1 135 ? 19.166 -3.785 3.497 1.00 89.81 135 GLY A C 1
ATOM 1080 O O . GLY A 1 135 ? 18.375 -3.007 2.965 1.00 89.81 135 GLY A O 1
ATOM 1081 N N . THR A 1 136 ? 19.305 -5.045 3.084 1.00 91.00 136 THR A N 1
ATOM 1082 C CA . THR A 1 136 ? 18.466 -5.632 2.029 1.00 91.00 136 THR A CA 1
ATOM 1083 C C . THR A 1 136 ? 17.052 -5.858 2.551 1.00 91.00 136 THR A C 1
ATOM 1085 O O . THR A 1 136 ? 16.873 -6.519 3.570 1.00 91.00 136 THR A O 1
ATOM 1088 N N . ILE A 1 137 ? 16.052 -5.344 1.836 1.00 92.56 137 ILE A N 1
ATOM 1089 C CA . ILE A 1 137 ? 14.636 -5.529 2.173 1.00 92.56 137 ILE A CA 1
ATOM 1090 C C . ILE A 1 137 ? 13.978 -6.356 1.079 1.00 92.56 137 ILE A C 1
ATOM 1092 O O . ILE A 1 137 ? 14.079 -6.009 -0.097 1.00 92.56 137 ILE A O 1
ATOM 1096 N N . TYR A 1 138 ? 13.278 -7.419 1.467 1.00 92.19 138 TYR A N 1
ATOM 1097 C CA . TYR A 1 138 ? 12.526 -8.250 0.534 1.00 92.19 138 TYR A CA 1
ATOM 1098 C C . TYR A 1 138 ? 11.104 -7.720 0.375 1.00 92.19 138 TYR A C 1
ATOM 1100 O O . TYR A 1 138 ? 10.412 -7.456 1.360 1.00 92.19 138 TYR A O 1
ATOM 1108 N N . VAL A 1 139 ? 10.672 -7.601 -0.876 1.00 94.12 139 VAL A N 1
ATOM 1109 C CA . VAL A 1 139 ? 9.338 -7.163 -1.275 1.00 94.12 139 VAL A CA 1
ATOM 1110 C C . VAL A 1 139 ? 8.631 -8.320 -1.966 1.00 94.12 139 VAL A C 1
ATOM 1112 O O . VAL A 1 139 ? 9.110 -8.859 -2.964 1.00 94.12 139 VAL A O 1
ATOM 1115 N N . TYR A 1 140 ? 7.495 -8.697 -1.408 1.00 91.31 140 TYR A N 1
ATOM 1116 C CA . TYR A 1 140 ? 6.650 -9.795 -1.834 1.00 91.31 140 TYR A CA 1
ATOM 1117 C C . TYR A 1 140 ? 5.396 -9.267 -2.531 1.00 91.31 140 TYR A C 1
ATOM 1119 O O . TYR A 1 140 ? 5.037 -8.092 -2.426 1.00 91.31 140 TYR A O 1
ATOM 1127 N N . ASP A 1 141 ? 4.730 -10.187 -3.225 1.00 89.44 141 ASP A N 1
ATOM 1128 C CA . ASP A 1 141 ? 3.428 -9.999 -3.874 1.00 89.44 141 ASP A CA 1
ATOM 1129 C C . ASP A 1 141 ? 3.407 -8.989 -5.035 1.00 89.44 141 ASP A C 1
ATOM 1131 O O . ASP A 1 141 ? 2.359 -8.511 -5.469 1.00 89.44 141 ASP A O 1
ATOM 1135 N N . LEU A 1 142 ? 4.580 -8.716 -5.619 1.00 92.44 142 LEU A N 1
ATOM 1136 C CA . LEU A 1 142 ? 4.714 -7.905 -6.831 1.00 92.44 142 LEU A CA 1
ATOM 1137 C C . LEU A 1 142 ? 4.437 -8.733 -8.093 1.00 92.44 142 LEU A C 1
ATOM 1139 O O . LEU A 1 142 ? 5.341 -9.051 -8.864 1.00 92.44 142 LEU A O 1
ATOM 1143 N N . HIS A 1 143 ? 3.176 -9.104 -8.294 1.00 91.50 143 HIS A N 1
ATOM 1144 C CA . HIS A 1 143 ? 2.701 -9.820 -9.484 1.00 91.50 143 HIS A CA 1
ATOM 1145 C C . HIS A 1 143 ? 1.785 -8.954 -10.361 1.00 91.50 143 HIS A C 1
ATOM 1147 O O . HIS A 1 143 ? 1.370 -7.866 -9.963 1.00 91.50 143 HIS A O 1
ATOM 1153 N N . GLU A 1 144 ? 1.380 -9.457 -11.528 1.00 93.31 144 GLU A N 1
ATOM 1154 C CA . GLU A 1 144 ? 0.670 -8.699 -12.568 1.00 93.31 144 GLU A CA 1
ATOM 1155 C C . GLU A 1 144 ? -0.619 -8.026 -12.074 1.00 93.31 144 GLU A C 1
ATOM 1157 O O . GLU A 1 144 ? -0.962 -6.946 -12.541 1.00 93.31 144 GLU A O 1
ATOM 1162 N N . ASN A 1 145 ? -1.327 -8.612 -11.099 1.00 91.62 145 ASN A N 1
ATOM 1163 C CA . ASN A 1 145 ? -2.543 -7.998 -10.544 1.00 91.62 145 ASN A CA 1
ATOM 1164 C C . ASN A 1 145 ? -2.275 -6.894 -9.498 1.00 91.62 145 ASN A C 1
ATOM 1166 O O . ASN A 1 145 ? -3.182 -6.113 -9.227 1.00 91.62 145 ASN A O 1
ATOM 1170 N N . ASN A 1 146 ? -1.061 -6.808 -8.945 1.00 94.06 146 ASN A N 1
ATOM 1171 C CA . ASN A 1 146 ? -0.686 -5.887 -7.859 1.00 94.06 146 ASN A CA 1
ATOM 1172 C C . ASN A 1 146 ? 0.305 -4.814 -8.316 1.00 94.06 146 ASN A C 1
ATOM 1174 O O . ASN A 1 146 ? 0.817 -4.044 -7.506 1.00 94.06 146 ASN A O 1
ATOM 1178 N N . VAL A 1 147 ? 0.562 -4.741 -9.620 1.00 95.88 147 VAL A N 1
ATOM 1179 C CA . VAL A 1 147 ? 1.371 -3.699 -10.240 1.00 95.88 147 VAL A CA 1
ATOM 1180 C C . VAL A 1 147 ? 0.586 -3.110 -11.403 1.00 95.88 147 VAL A C 1
ATOM 1182 O O . VAL A 1 147 ? -0.006 -3.837 -12.204 1.00 95.88 147 VAL A O 1
ATOM 1185 N N . ILE A 1 148 ? 0.570 -1.782 -11.491 1.00 97.00 148 ILE A N 1
ATOM 1186 C CA . ILE A 1 148 ? -0.030 -1.048 -12.604 1.00 97.00 148 ILE A CA 1
ATOM 1187 C C . ILE A 1 148 ? 1.072 -0.291 -13.335 1.00 97.00 148 ILE A C 1
ATOM 1189 O O . ILE A 1 148 ? 1.785 0.513 -12.740 1.00 97.00 148 ILE A O 1
ATOM 1193 N N . GLN A 1 149 ? 1.171 -0.488 -14.646 1.00 97.62 149 GLN A N 1
ATOM 1194 C CA . GLN A 1 149 ? 1.977 0.366 -15.503 1.00 97.62 149 GLN A CA 1
ATOM 1195 C C . GLN A 1 149 ? 1.217 1.663 -15.786 1.00 97.62 149 GLN A C 1
ATOM 1197 O O . GLN A 1 149 ? 0.185 1.656 -16.464 1.00 97.62 149 GLN A O 1
ATOM 1202 N N . GLY A 1 150 ? 1.721 2.782 -15.270 1.00 96.88 150 GLY A N 1
ATOM 1203 C CA . GLY A 1 150 ? 1.100 4.093 -15.416 1.00 96.88 150 GLY A CA 1
ATOM 1204 C C . GLY A 1 150 ? 1.058 4.539 -16.878 1.00 96.88 150 GLY A C 1
ATOM 1205 O O . GLY A 1 150 ? 2.090 4.632 -17.535 1.00 96.88 150 GLY A O 1
ATOM 1206 N N . SER A 1 151 ? -0.120 4.893 -17.393 1.00 93.38 151 SER A N 1
ATOM 1207 C CA . SER A 1 151 ? -0.309 5.253 -18.807 1.00 93.38 151 SER A CA 1
ATOM 1208 C C . SER A 1 151 ? 0.397 6.548 -19.218 1.00 93.38 151 SER A C 1
ATOM 1210 O O . SER A 1 151 ? 0.615 6.778 -20.403 1.00 93.38 151 SER A O 1
ATOM 1212 N N . ILE A 1 152 ? 0.705 7.420 -18.251 1.00 89.06 152 ILE A N 1
ATOM 1213 C CA . ILE A 1 152 ? 1.387 8.703 -18.482 1.00 89.06 152 ILE A CA 1
ATOM 1214 C C . ILE A 1 152 ? 2.886 8.576 -18.204 1.00 89.06 152 ILE A C 1
ATOM 1216 O O . ILE A 1 152 ? 3.695 9.020 -19.012 1.00 89.06 152 ILE A O 1
ATOM 1220 N N . SER A 1 153 ? 3.258 7.998 -17.059 1.00 90.19 153 SER A N 1
ATOM 1221 C CA . SER A 1 153 ? 4.660 7.915 -16.641 1.00 90.19 153 SER A CA 1
ATOM 1222 C C . SER A 1 153 ? 5.418 6.758 -17.291 1.00 90.19 153 SER A C 1
ATOM 1224 O O . SER A 1 153 ? 6.640 6.808 -17.348 1.00 90.19 153 SER A O 1
ATOM 1226 N N . GLY A 1 154 ? 4.722 5.701 -17.722 1.00 91.94 154 GLY A N 1
ATOM 1227 C CA . GLY A 1 154 ? 5.320 4.425 -18.128 1.00 91.94 154 GLY A CA 1
ATOM 1228 C C . GLY A 1 154 ? 5.855 3.580 -16.964 1.00 91.94 154 GLY A C 1
ATOM 1229 O O . GLY A 1 154 ? 6.163 2.411 -17.171 1.00 91.94 154 GLY A O 1
ATOM 1230 N N . LEU A 1 155 ? 5.923 4.155 -15.758 1.00 95.62 155 LEU A N 1
ATOM 1231 C CA . LEU A 1 155 ? 6.455 3.525 -14.547 1.00 95.62 155 LEU A CA 1
ATOM 1232 C C . LEU A 1 155 ? 5.514 2.447 -13.999 1.00 95.62 155 LEU A C 1
ATOM 1234 O O . LEU A 1 155 ? 4.293 2.560 -14.121 1.00 95.62 155 LEU A O 1
ATOM 1238 N N . MET A 1 156 ? 6.098 1.451 -13.344 1.00 97.06 156 MET A N 1
ATOM 1239 C CA . MET A 1 156 ? 5.416 0.424 -12.567 1.00 97.06 156 MET A CA 1
ATOM 1240 C C . MET A 1 156 ? 5.095 0.944 -11.170 1.00 97.06 156 MET A C 1
ATOM 1242 O O . MET A 1 156 ? 5.992 1.332 -10.421 1.00 97.06 156 MET A O 1
ATOM 1246 N N . HIS A 1 157 ? 3.812 0.907 -10.823 1.00 97.19 157 HIS A N 1
ATOM 1247 C CA . HIS A 1 157 ? 3.277 1.300 -9.523 1.00 97.19 157 HIS A CA 1
ATOM 1248 C C . HIS A 1 157 ? 2.79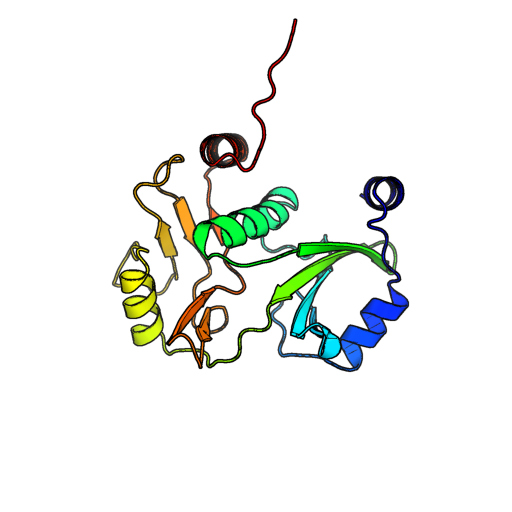0 0.050 -8.788 1.00 97.19 157 HIS A C 1
ATOM 1250 O O . HIS A 1 157 ? 1.724 -0.471 -9.137 1.00 97.19 157 HIS A O 1
ATOM 1256 N N . PRO A 1 158 ? 3.550 -0.470 -7.808 1.00 96.00 158 PRO A N 1
ATOM 1257 C CA . PRO A 1 158 ? 3.030 -1.438 -6.854 1.00 96.00 158 PRO A CA 1
ATOM 1258 C C . PRO A 1 158 ? 1.829 -0.856 -6.110 1.00 96.00 158 PRO A C 1
ATOM 1260 O O . PRO A 1 158 ? 1.904 0.255 -5.599 1.00 96.00 158 PRO A O 1
ATOM 1263 N N . ILE A 1 159 ? 0.725 -1.598 -6.055 1.00 93.62 159 ILE A N 1
ATOM 1264 C CA . ILE A 1 159 ? -0.499 -1.173 -5.363 1.00 93.62 159 ILE A CA 1
ATOM 1265 C C . ILE A 1 159 ? -0.840 -2.044 -4.153 1.00 93.62 159 ILE A C 1
ATOM 1267 O O . ILE A 1 159 ? -1.785 -1.716 -3.443 1.00 93.62 159 ILE A O 1
ATOM 1271 N N . ASP A 1 160 ? -0.110 -3.139 -3.924 1.00 91.19 160 ASP A N 1
ATOM 1272 C CA . ASP A 1 160 ? -0.327 -4.077 -2.812 1.00 91.19 160 ASP A CA 1
ATOM 1273 C C . ASP A 1 160 ? 0.983 -4.821 -2.483 1.00 91.19 160 ASP A C 1
ATOM 1275 O O . ASP A 1 160 ? 1.122 -6.023 -2.674 1.00 91.19 160 ASP A O 1
ATOM 1279 N N . ALA A 1 161 ? 2.015 -4.062 -2.109 1.00 93.69 161 ALA A N 1
ATOM 1280 C CA . ALA A 1 161 ? 3.336 -4.611 -1.815 1.00 93.69 161 ALA A CA 1
ATOM 1281 C C . ALA A 1 161 ? 3.459 -5.023 -0.343 1.00 93.69 161 ALA A C 1
ATOM 1283 O O . ALA A 1 161 ? 3.081 -4.264 0.550 1.00 93.69 161 ALA A O 1
ATOM 1284 N N . HIS A 1 162 ? 4.084 -6.175 -0.099 1.00 93.56 162 HIS A N 1
ATOM 1285 C CA . HIS A 1 162 ? 4.377 -6.661 1.249 1.00 93.56 162 HIS A CA 1
ATOM 1286 C C . HIS A 1 162 ? 5.873 -6.666 1.524 1.00 93.56 162 HIS A C 1
ATOM 1288 O O . HIS A 1 162 ? 6.654 -7.134 0.700 1.00 93.56 162 HIS A O 1
ATOM 1294 N N . PHE A 1 163 ? 6.291 -6.189 2.693 1.00 94.38 163 PHE A N 1
ATOM 1295 C CA . PHE A 1 163 ? 7.702 -6.134 3.063 1.00 94.38 163 PHE A CA 1
ATOM 1296 C C . PHE A 1 163 ? 7.995 -7.172 4.137 1.00 94.38 163 PHE A C 1
ATOM 1298 O O . PHE A 1 163 ? 7.366 -7.176 5.198 1.00 94.38 163 PHE A O 1
ATOM 1305 N N . TYR A 1 164 ? 8.953 -8.053 3.869 1.00 90.75 164 TYR A N 1
ATOM 1306 C CA . TYR A 1 164 ? 9.302 -9.143 4.772 1.00 90.75 164 TYR A CA 1
ATOM 1307 C C . TYR A 1 164 ? 10.511 -8.792 5.644 1.00 90.75 164 TYR A C 1
ATOM 1309 O O . TYR A 1 164 ? 11.505 -8.240 5.168 1.00 90.75 164 TYR A O 1
ATOM 1317 N N . PHE A 1 165 ? 10.406 -9.167 6.916 1.00 91.31 165 PHE A N 1
ATOM 1318 C CA . PHE A 1 165 ? 11.446 -9.110 7.941 1.00 91.31 165 PHE A CA 1
ATOM 1319 C C . PHE A 1 165 ? 11.322 -10.386 8.777 1.00 91.31 165 PHE A C 1
ATOM 1321 O O . PHE A 1 165 ? 10.201 -10.866 8.950 1.00 91.31 165 PHE A O 1
ATOM 1328 N N . ASP A 1 166 ? 12.426 -10.916 9.308 1.00 89.31 166 ASP A N 1
ATOM 1329 C CA . ASP A 1 166 ? 12.383 -12.203 10.019 1.00 89.31 166 ASP A CA 1
ATOM 1330 C C . ASP A 1 166 ? 11.602 -12.121 11.334 1.00 89.31 166 ASP A C 1
ATOM 1332 O O . ASP A 1 166 ? 10.982 -13.097 11.763 1.00 89.31 166 ASP A O 1
ATOM 1336 N N . ASP A 1 167 ? 11.606 -10.951 11.977 1.00 90.94 167 ASP A N 1
ATOM 1337 C CA . ASP A 1 167 ? 10.785 -10.695 13.149 1.00 90.94 167 ASP A CA 1
ATOM 1338 C C . ASP A 1 167 ? 10.415 -9.209 13.328 1.00 90.94 167 ASP A C 1
ATOM 1340 O O . ASP A 1 167 ? 10.817 -8.299 12.591 1.00 90.94 167 ASP A O 1
ATOM 1344 N N . ARG A 1 168 ? 9.617 -8.946 14.371 1.00 93.44 168 ARG A N 1
ATOM 1345 C CA . ARG A 1 168 ? 9.193 -7.592 14.746 1.00 93.44 168 ARG A CA 1
ATOM 1346 C C . ARG A 1 168 ? 10.361 -6.683 15.128 1.00 93.44 168 ARG A C 1
ATOM 1348 O O . ARG A 1 168 ? 10.277 -5.475 14.903 1.00 93.44 168 ARG A O 1
ATOM 1355 N N . TYR A 1 169 ? 11.392 -7.219 15.769 1.00 94.69 169 TYR A N 1
ATOM 1356 C CA . TYR A 1 169 ? 12.531 -6.429 16.215 1.00 94.69 169 TYR A CA 1
ATOM 1357 C C . TYR A 1 169 ? 13.310 -5.898 15.010 1.00 94.69 169 TYR A C 1
ATOM 1359 O O . TYR A 1 169 ? 13.566 -4.694 14.941 1.00 94.69 169 TYR A O 1
ATOM 1367 N N . GLU A 1 170 ? 13.587 -6.754 14.028 1.00 93.69 170 GLU A N 1
ATOM 1368 C CA . GLU A 1 170 ? 14.225 -6.359 12.773 1.00 93.69 170 GLU A CA 1
ATOM 1369 C C . GLU A 1 170 ? 13.394 -5.332 12.011 1.00 93.69 170 GLU A C 1
ATOM 1371 O O . GLU A 1 170 ? 13.919 -4.294 11.605 1.00 93.69 170 GLU A O 1
ATOM 1376 N N . ARG A 1 171 ? 12.078 -5.550 11.901 1.00 95.56 171 ARG A N 1
ATOM 1377 C CA . ARG A 1 171 ? 11.173 -4.593 11.252 1.00 95.56 171 ARG A CA 1
ATOM 1378 C C . ARG A 1 171 ? 11.212 -3.219 11.918 1.00 95.56 171 ARG A C 1
ATOM 1380 O O . ARG A 1 171 ? 11.302 -2.201 11.238 1.00 95.56 171 ARG A O 1
ATOM 1387 N N . VAL A 1 172 ? 11.166 -3.158 13.250 1.00 96.31 172 VAL A N 1
ATOM 1388 C CA . VAL A 1 172 ? 11.257 -1.886 13.990 1.00 96.31 172 VAL A CA 1
ATOM 1389 C C . VAL A 1 172 ? 12.621 -1.228 13.790 1.00 96.31 172 VAL A C 1
ATOM 1391 O O . VAL A 1 172 ? 12.675 -0.020 13.552 1.00 96.31 172 VAL A O 1
ATOM 1394 N N . ALA A 1 173 ? 13.711 -1.996 13.850 1.00 95.38 173 ALA A N 1
ATOM 1395 C CA . ALA A 1 173 ? 15.058 -1.483 13.619 1.00 95.38 173 ALA A CA 1
ATOM 1396 C C . ALA A 1 173 ? 15.205 -0.905 12.200 1.00 95.38 173 ALA A C 1
ATOM 1398 O O . ALA A 1 173 ? 15.747 0.189 12.038 1.00 95.38 173 ALA A O 1
ATOM 1399 N N . ALA A 1 174 ? 14.651 -1.586 11.194 1.00 95.75 174 ALA A N 1
ATOM 1400 C CA . ALA A 1 174 ? 14.607 -1.117 9.816 1.00 95.75 174 ALA A CA 1
ATOM 1401 C C . ALA A 1 174 ? 13.807 0.186 9.685 1.00 95.75 174 ALA A C 1
ATOM 1403 O O . ALA A 1 174 ? 14.322 1.176 9.171 1.00 95.75 174 ALA A O 1
ATOM 1404 N N . LEU A 1 175 ? 12.585 0.236 10.223 1.00 96.94 175 LEU A N 1
ATOM 1405 C CA . LEU A 1 175 ? 11.751 1.444 10.205 1.00 96.94 175 LEU A CA 1
ATOM 1406 C C . LEU A 1 175 ? 12.436 2.640 10.891 1.00 96.94 175 LEU A C 1
ATOM 1408 O O . LEU A 1 175 ? 12.287 3.774 10.439 1.00 96.94 175 LEU A O 1
ATOM 1412 N N . GLN A 1 176 ? 13.216 2.408 11.951 1.00 96.69 176 GLN A N 1
ATOM 1413 C CA . GLN A 1 176 ? 14.025 3.447 12.598 1.00 96.69 176 GLN A CA 1
ATOM 1414 C C . GLN A 1 176 ? 15.233 3.873 11.756 1.00 96.69 176 GLN A C 1
ATOM 1416 O O . GLN A 1 176 ? 15.551 5.060 11.702 1.00 96.69 176 GLN A O 1
ATOM 1421 N N . ALA A 1 177 ? 15.921 2.930 11.108 1.00 95.81 177 ALA A N 1
ATOM 1422 C CA . ALA A 1 177 ? 17.042 3.226 10.214 1.00 95.81 177 ALA A CA 1
ATOM 1423 C C . ALA A 1 177 ? 16.597 4.040 8.987 1.00 95.81 177 ALA A C 1
ATOM 1425 O O . ALA A 1 177 ? 17.333 4.908 8.522 1.00 95.81 177 ALA A O 1
ATOM 1426 N N . LEU A 1 178 ? 15.369 3.805 8.520 1.00 96.00 178 LEU A N 1
ATOM 1427 C CA . LEU A 1 178 ? 14.710 4.544 7.442 1.00 96.00 178 LEU A CA 1
ATOM 1428 C C . LEU A 1 178 ? 14.119 5.890 7.891 1.00 96.00 178 LEU A C 1
ATOM 1430 O O . LEU A 1 178 ? 13.632 6.649 7.059 1.00 96.00 178 LEU A O 1
ATOM 1434 N N . GLY A 1 179 ? 14.134 6.191 9.194 1.00 95.44 179 GLY A N 1
ATOM 1435 C CA . GLY A 1 179 ? 13.550 7.416 9.744 1.00 95.44 179 GLY A CA 1
ATOM 1436 C C . GLY A 1 179 ? 12.017 7.462 9.718 1.00 95.44 179 GLY A C 1
ATOM 1437 O O . GLY A 1 179 ? 11.449 8.531 9.917 1.00 95.44 179 GLY A O 1
ATOM 1438 N N . ILE A 1 180 ? 11.345 6.327 9.489 1.00 95.00 180 ILE A N 1
ATOM 1439 C CA . ILE A 1 180 ? 9.878 6.211 9.532 1.00 95.00 180 ILE A CA 1
ATOM 1440 C C . ILE A 1 180 ? 9.383 6.222 10.983 1.00 95.00 180 ILE A C 1
ATOM 1442 O O . ILE A 1 180 ? 8.373 6.847 11.297 1.00 95.00 180 ILE A O 1
ATOM 1446 N N . LEU A 1 181 ? 10.088 5.518 11.873 1.00 93.12 181 LEU A N 1
ATOM 1447 C CA . LEU A 1 181 ? 9.798 5.510 13.305 1.00 93.12 181 LEU A CA 1
ATOM 1448 C C . LEU A 1 181 ? 10.874 6.270 14.073 1.00 93.12 181 LEU A C 1
ATOM 1450 O O . LEU A 1 181 ? 12.071 6.095 13.841 1.00 93.12 181 LEU A O 1
ATOM 1454 N N . GLU A 1 182 ? 10.448 7.070 15.047 1.00 88.00 182 GLU A N 1
ATOM 1455 C CA . GLU A 1 182 ? 11.374 7.710 15.972 1.00 88.00 182 GLU A CA 1
ATOM 1456 C C . GLU A 1 182 ? 12.091 6.660 16.831 1.00 88.00 182 GLU A C 1
ATOM 1458 O O . GLU A 1 182 ? 11.505 5.680 17.309 1.00 88.00 182 GLU A O 1
ATOM 1463 N N . LYS A 1 183 ? 13.388 6.879 17.066 1.00 77.50 183 LYS A N 1
ATOM 1464 C CA . LYS A 1 183 ? 14.109 6.139 18.102 1.00 77.50 183 LYS A CA 1
ATOM 1465 C C . LYS A 1 183 ? 13.587 6.614 19.449 1.00 77.50 183 LYS A C 1
ATOM 1467 O O . LYS A 1 183 ? 13.692 7.796 19.759 1.00 77.50 183 LYS A O 1
ATOM 1472 N N . GLN A 1 184 ? 13.062 5.698 20.259 1.00 67.12 184 GLN A N 1
ATOM 1473 C CA . GLN A 1 184 ? 12.722 6.024 21.639 1.00 67.12 184 GLN A CA 1
ATOM 1474 C C . GLN A 1 184 ? 14.013 6.365 22.387 1.00 67.12 184 GLN A C 1
ATOM 1476 O O . GLN A 1 184 ? 14.782 5.487 22.771 1.00 67.12 184 GLN A O 1
ATOM 1481 N N . THR A 1 185 ? 14.276 7.654 22.571 1.00 55.38 185 THR A N 1
ATOM 1482 C CA . THR A 1 185 ? 15.283 8.112 23.519 1.00 55.38 185 THR A CA 1
ATOM 1483 C C . THR A 1 185 ? 14.657 8.018 24.899 1.00 55.38 185 THR A C 1
ATOM 1485 O O . THR A 1 185 ? 13.848 8.865 25.275 1.00 55.38 185 THR A O 1
ATOM 1488 N N . HIS A 1 186 ? 14.993 6.976 25.656 1.00 46.28 186 HIS A N 1
ATOM 1489 C CA . HIS A 1 186 ? 14.739 6.992 27.089 1.00 46.28 186 HIS A CA 1
ATOM 1490 C C . HIS A 1 186 ? 15.613 8.095 27.699 1.00 46.28 186 HIS A C 1
ATOM 1492 O O . HIS A 1 186 ? 16.811 7.913 27.889 1.00 46.28 186 HIS A O 1
ATOM 1498 N N . THR A 1 187 ? 15.033 9.270 27.941 1.00 43.09 187 THR A N 1
ATOM 1499 C CA . THR A 1 187 ? 15.566 10.187 28.950 1.00 43.09 187 THR A CA 1
ATOM 1500 C C . THR A 1 187 ? 15.303 9.549 30.306 1.00 43.09 187 THR A C 1
ATOM 1502 O O . THR A 1 187 ? 14.139 9.405 30.689 1.00 43.09 187 THR A O 1
ATOM 1505 N N . GLU A 1 188 ? 16.380 9.101 30.952 1.00 42.50 188 GLU A N 1
ATOM 1506 C CA . GLU A 1 188 ? 16.411 8.697 32.365 1.00 42.50 188 GLU A CA 1
ATOM 1507 C C . GLU A 1 188 ? 15.956 9.827 33.300 1.00 42.50 188 GLU A C 1
ATOM 1509 O O . GLU A 1 188 ? 16.231 11.012 32.990 1.00 42.50 188 GLU A O 1
#

Radius of gyration: 17.38 Å; chains: 1; bounding box: 44×32×51 Å

Foldseek 3Di:
DVVVCVVVVQEDDPVVVVVQLVPAFDDDDQAWTWGQPPVVQKIKTKGFLVRDPDPHPVQVVVQQVVLCVLQVWDKAFSHWYDDPNIIITMIMTHNAAFAQDAPVLLQVQVVVSQWAQPDPPDPFRWIWRAPQLLHIKIKGDSHSVQWGQHPPPSHIRGNDIGIDDPDPVSVVSSCVSNVVDPDPDPPD

pLDDT: mean 90.7, std 9.97, range [42.5, 97.81]

Organism: NCBI:txid48464